Protein AF-A0A924MF70-F1 (afdb_monomer)

pLDDT: mean 90.72, std 8.83, range [45.12, 98.31]

Radius of gyration: 19.13 Å; Cα contacts (8 Å, |Δi|>4): 427; chains: 1; bounding box: 47×38×53 Å

Structure (mmCIF, N/CA/C/O backbone):
data_AF-A0A924MF70-F1
#
_entry.id   AF-A0A924MF70-F1
#
loop_
_atom_site.group_PDB
_atom_site.id
_atom_site.type_symbol
_atom_site.label_atom_id
_atom_site.label_alt_id
_atom_site.label_comp_id
_atom_site.label_asym_id
_atom_site.label_entity_id
_atom_site.label_seq_id
_atom_site.pdbx_PDB_ins_code
_atom_site.Cartn_x
_atom_site.Cartn_y
_atom_site.Cartn_z
_atom_site.occupancy
_atom_site.B_iso_or_equiv
_atom_site.auth_seq_id
_atom_site.auth_comp_id
_atom_site.auth_asym_id
_atom_site.auth_atom_id
_atom_site.pdbx_PDB_model_num
ATOM 1 N N . MET A 1 1 ? -20.721 -1.216 15.578 1.00 91.50 1 MET A N 1
ATOM 2 C CA . MET A 1 1 ? -19.247 -1.200 15.681 1.00 91.50 1 MET A CA 1
ATOM 3 C C . MET A 1 1 ? -18.763 0.072 15.022 1.00 91.50 1 MET A C 1
ATOM 5 O O . MET A 1 1 ? -19.252 0.377 13.938 1.00 91.50 1 MET A O 1
ATOM 9 N N . LYS A 1 2 ? -17.878 0.816 15.687 1.00 97.12 2 LYS A N 1
ATOM 10 C CA . LYS A 1 2 ? -17.395 2.111 15.205 1.00 97.12 2 LYS A CA 1
ATOM 11 C C . LYS A 1 2 ? -15.907 2.032 14.913 1.00 97.12 2 LYS A C 1
ATOM 13 O O . LYS A 1 2 ? -15.146 1.509 15.736 1.00 97.12 2 LYS A O 1
ATOM 18 N N . VAL A 1 3 ? -15.519 2.491 13.733 1.00 97.69 3 VAL A N 1
ATOM 19 C CA . VAL A 1 3 ? -14.167 2.334 13.196 1.00 97.69 3 VAL A CA 1
ATOM 20 C C . VAL A 1 3 ? -13.575 3.694 12.862 1.00 97.69 3 VAL A C 1
ATOM 22 O O . VAL A 1 3 ? -14.272 4.588 12.389 1.00 97.69 3 VAL A O 1
ATOM 25 N N . LEU A 1 4 ? -12.282 3.845 13.110 1.00 98.12 4 LEU A N 1
ATOM 26 C CA . LEU A 1 4 ? -11.509 5.028 12.773 1.00 98.12 4 LEU A CA 1
ATOM 27 C C . LEU A 1 4 ? -10.687 4.750 11.515 1.00 98.12 4 LEU A C 1
ATOM 29 O O . LEU A 1 4 ? -9.909 3.801 11.486 1.00 98.12 4 LEU A O 1
ATOM 33 N N . ILE A 1 5 ? -10.813 5.612 10.512 1.00 97.56 5 ILE A N 1
ATOM 34 C CA . ILE A 1 5 ? -9.861 5.746 9.407 1.00 97.56 5 ILE A CA 1
ATOM 35 C C . ILE A 1 5 ? -9.067 7.023 9.679 1.00 97.56 5 ILE A C 1
ATOM 37 O O . ILE A 1 5 ? -9.654 8.099 9.804 1.00 97.56 5 ILE A O 1
ATOM 41 N N . THR A 1 6 ? -7.746 6.928 9.829 1.00 95.88 6 THR A N 1
ATOM 42 C CA . THR A 1 6 ? -6.971 8.047 10.401 1.00 95.88 6 THR A CA 1
ATOM 43 C C . THR A 1 6 ? -6.906 9.287 9.509 1.00 95.88 6 THR A C 1
ATOM 45 O O . THR A 1 6 ? -6.771 10.396 10.025 1.00 95.88 6 THR A O 1
ATOM 48 N N . SER A 1 7 ? -7.069 9.140 8.192 1.00 93.81 7 SER A N 1
ATOM 49 C CA . SER A 1 7 ? -7.191 10.271 7.268 1.00 93.81 7 SER A CA 1
ATOM 50 C C . SER A 1 7 ? -8.216 10.042 6.162 1.00 93.81 7 SER A C 1
ATOM 52 O O . SER A 1 7 ? -8.327 8.925 5.668 1.00 93.81 7 SER A O 1
ATOM 54 N N . HIS A 1 8 ? -8.919 11.089 5.721 1.00 93.94 8 HIS A N 1
ATOM 55 C CA . HIS A 1 8 ? -9.800 11.084 4.543 1.00 93.94 8 HIS A CA 1
ATOM 56 C C . HIS A 1 8 ? -9.105 11.509 3.235 1.00 93.94 8 HIS A C 1
ATOM 58 O O . HIS A 1 8 ? -9.723 11.446 2.175 1.00 93.94 8 HIS A O 1
ATOM 64 N N . GLN A 1 9 ? -7.850 11.969 3.289 1.00 90.44 9 GLN A N 1
ATOM 65 C CA . GLN A 1 9 ? -7.203 12.673 2.171 1.00 90.44 9 GLN A CA 1
ATOM 66 C C . GLN A 1 9 ? -6.716 11.758 1.039 1.00 90.44 9 GLN A C 1
ATOM 68 O O . GLN A 1 9 ? -6.384 12.240 -0.044 1.00 90.44 9 GLN A O 1
ATOM 73 N N . PHE A 1 10 ? -6.679 10.445 1.265 1.00 89.81 10 PHE A N 1
ATOM 74 C CA . PHE A 1 10 ? -6.107 9.482 0.330 1.00 89.81 10 PHE A CA 1
ATOM 75 C C . PHE A 1 10 ? -7.180 8.643 -0.358 1.00 89.81 10 PHE A C 1
ATOM 77 O O . PHE A 1 10 ? -8.215 8.322 0.225 1.00 89.81 10 PHE A O 1
ATOM 84 N N . GLU A 1 11 ? -6.894 8.207 -1.588 1.00 90.75 11 GLU A N 1
ATOM 85 C CA . GLU A 1 11 ? -7.759 7.284 -2.335 1.00 90.75 11 GLU A CA 1
ATOM 86 C C . GLU A 1 11 ? -8.091 6.033 -1.505 1.00 90.75 11 GLU A C 1
ATOM 88 O O . GLU A 1 11 ? -9.253 5.636 -1.408 1.00 90.75 11 GLU A O 1
ATOM 93 N N . ALA A 1 12 ? -7.072 5.468 -0.849 1.00 92.62 12 ALA A N 1
ATOM 94 C CA . ALA A 1 12 ? -7.180 4.310 0.032 1.00 92.62 12 ALA A CA 1
ATOM 95 C C . ALA A 1 12 ? -8.308 4.461 1.068 1.00 92.62 12 ALA A C 1
ATOM 97 O O . ALA A 1 12 ? -9.069 3.524 1.298 1.00 92.62 12 ALA A O 1
ATOM 98 N N . SER A 1 13 ? -8.465 5.648 1.649 1.00 95.00 13 SER A N 1
ATOM 99 C CA . SER A 1 13 ? -9.453 5.919 2.69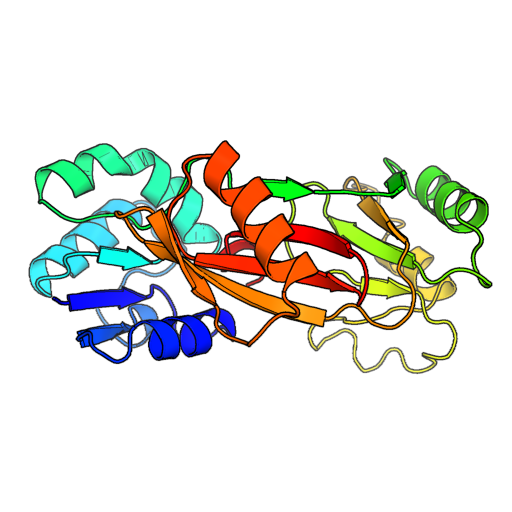1 1.00 95.00 13 SER A CA 1
ATOM 100 C C . SER A 1 13 ? -10.889 5.782 2.197 1.00 95.00 13 SER A C 1
ATOM 102 O O . SER A 1 13 ? -11.723 5.188 2.877 1.00 95.00 13 SER A O 1
ATOM 104 N N . GLY A 1 14 ? -11.180 6.286 0.994 1.00 94.62 14 GLY A N 1
ATOM 105 C CA . GLY A 1 14 ? -12.507 6.156 0.389 1.00 94.62 14 GLY A CA 1
ATOM 106 C C . GLY A 1 14 ? -12.833 4.707 0.022 1.00 94.62 14 GLY A C 1
ATOM 107 O O . GLY A 1 14 ? -13.943 4.234 0.265 1.00 94.62 14 GLY A O 1
ATOM 108 N N . LYS A 1 15 ? -11.845 3.979 -0.509 1.00 95.75 15 LYS A N 1
ATOM 109 C CA . LYS A 1 15 ? -11.969 2.555 -0.861 1.00 95.75 15 LYS A CA 1
ATOM 110 C C . LYS A 1 15 ? -12.198 1.690 0.380 1.00 95.75 15 LYS A C 1
ATOM 112 O O . LYS A 1 15 ? -13.056 0.811 0.371 1.00 95.75 15 LYS A O 1
ATOM 117 N N . LEU A 1 16 ? -11.488 1.986 1.466 1.00 96.88 16 LEU A N 1
ATOM 118 C CA . LEU A 1 16 ? -11.675 1.325 2.750 1.00 96.88 16 LEU A CA 1
ATOM 119 C C . LEU A 1 16 ? -13.058 1.613 3.344 1.00 96.88 16 LEU A C 1
ATOM 121 O O . LEU A 1 16 ? -13.739 0.685 3.765 1.00 96.88 16 LEU A O 1
ATOM 125 N N . ALA A 1 17 ? -13.504 2.871 3.339 1.00 96.81 17 ALA A N 1
ATOM 126 C CA . ALA A 1 17 ? -14.836 3.226 3.827 1.00 96.81 17 ALA A CA 1
ATOM 127 C C . ALA A 1 17 ? -15.949 2.509 3.047 1.00 96.81 17 ALA A C 1
ATOM 129 O O . ALA A 1 17 ? -16.928 2.073 3.646 1.00 96.81 17 ALA A O 1
ATOM 130 N N . TYR A 1 18 ? -15.775 2.323 1.735 1.00 96.19 18 TYR A N 1
ATOM 131 C CA . TYR A 1 18 ? -16.687 1.523 0.917 1.00 96.19 18 TYR A CA 1
ATOM 132 C C . TYR A 1 18 ? -16.738 0.052 1.365 1.00 96.19 18 TYR A C 1
ATOM 134 O O . TYR A 1 18 ? -17.824 -0.489 1.549 1.00 96.19 18 TYR A O 1
ATOM 142 N N . LEU A 1 19 ? -15.586 -0.584 1.612 1.00 96.25 19 LEU A N 1
ATOM 143 C CA . LEU A 1 19 ? -15.515 -1.965 2.122 1.00 96.25 19 LEU A CA 1
ATOM 144 C C . LEU A 1 19 ? -16.068 -2.122 3.551 1.00 96.25 19 LEU A C 1
ATOM 146 O O . LEU A 1 19 ? -16.424 -3.223 3.974 1.00 96.25 19 LEU A O 1
ATOM 150 N N . LEU A 1 20 ? -16.132 -1.021 4.298 1.00 96.12 20 LEU A N 1
ATOM 151 C CA . LEU A 1 20 ? -16.648 -0.945 5.662 1.00 96.12 20 LEU A CA 1
ATOM 152 C C . LEU A 1 20 ? -18.036 -0.283 5.726 1.00 96.12 20 LEU A C 1
ATOM 154 O O . LEU A 1 20 ? -18.423 0.178 6.796 1.00 96.12 20 LEU A O 1
ATOM 158 N N . MET A 1 21 ? -18.790 -0.232 4.620 1.00 94.06 21 MET A N 1
ATOM 159 C CA . MET A 1 21 ? -20.046 0.535 4.539 1.00 94.06 21 MET A CA 1
ATOM 160 C C . MET A 1 21 ? -21.133 0.118 5.537 1.00 94.06 21 MET A C 1
ATOM 162 O O . MET A 1 21 ? -21.998 0.924 5.869 1.00 94.06 21 MET A O 1
ATOM 166 N N . ASP A 1 22 ? -21.071 -1.112 6.044 1.00 94.69 22 ASP A N 1
ATOM 167 C CA . ASP A 1 22 ? -21.995 -1.621 7.063 1.00 94.69 22 ASP A CA 1
ATOM 168 C C . ASP A 1 22 ? -21.634 -1.164 8.491 1.00 94.69 22 ASP A C 1
ATOM 170 O O . ASP A 1 22 ? -22.292 -1.543 9.463 1.00 94.69 22 ASP A O 1
ATOM 174 N N . LEU A 1 23 ? -20.563 -0.381 8.646 1.00 95.62 23 LEU A N 1
ATOM 175 C CA . LEU A 1 23 ? -20.033 0.086 9.923 1.00 95.62 23 LEU A CA 1
ATOM 176 C C . LEU A 1 23 ? -20.114 1.608 10.043 1.00 95.62 23 LEU A C 1
ATOM 178 O O . LEU A 1 23 ? -20.136 2.342 9.058 1.00 95.62 23 LEU A O 1
ATOM 182 N N . GLU A 1 24 ? -20.087 2.101 11.280 1.00 97.44 24 GLU A N 1
ATOM 183 C CA . GLU A 1 24 ? -19.966 3.536 11.530 1.00 97.44 24 GLU A CA 1
ATOM 184 C C . GLU A 1 24 ? -18.500 3.959 11.357 1.00 97.44 24 GLU A C 1
ATOM 186 O O . GLU A 1 24 ? -17.654 3.666 12.207 1.00 97.44 24 GLU A O 1
ATOM 191 N N . VAL A 1 25 ? -18.198 4.625 10.241 1.00 97.44 25 VAL A N 1
ATOM 192 C CA . VAL A 1 25 ? -16.854 5.108 9.900 1.00 97.44 25 VAL A CA 1
ATOM 193 C C . VAL A 1 25 ? -16.657 6.541 10.392 1.00 97.44 25 VAL A C 1
ATOM 195 O O . VAL A 1 25 ? -17.415 7.444 10.039 1.00 97.44 25 VAL A O 1
ATOM 198 N N . VAL A 1 26 ? -15.590 6.761 11.158 1.00 97.38 26 VAL A N 1
ATOM 199 C CA . VAL A 1 26 ? -15.091 8.084 11.544 1.00 97.38 26 VAL A CA 1
ATOM 200 C C . VAL A 1 26 ? -13.787 8.355 10.814 1.00 97.38 26 VAL A C 1
ATOM 202 O O . VAL A 1 26 ? -12.846 7.571 10.913 1.00 97.38 26 VAL A O 1
ATOM 205 N N . PHE A 1 27 ? -13.709 9.492 10.127 1.00 96.88 27 PHE A N 1
ATOM 206 C CA . PHE A 1 27 ? -12.445 10.000 9.603 1.00 96.88 27 PHE A CA 1
ATOM 207 C C . PHE A 1 27 ? -11.791 10.903 10.645 1.00 96.88 27 PHE A C 1
ATOM 209 O O . PHE A 1 27 ? -12.367 11.920 11.040 1.00 96.88 27 PHE A O 1
ATOM 216 N N . GLY A 1 28 ? -10.600 10.514 11.100 1.00 94.88 28 GLY A N 1
ATOM 217 C CA . GLY A 1 28 ? -9.886 11.203 12.170 1.00 94.88 28 GLY A CA 1
ATOM 218 C C . GLY A 1 28 ? -9.614 12.662 11.827 1.00 94.88 28 GLY A C 1
ATOM 219 O O . GLY A 1 28 ? -10.098 13.557 12.505 1.00 94.88 28 GLY A O 1
ATOM 220 N N . ASP A 1 29 ? -8.914 12.912 10.726 1.00 91.31 29 ASP A N 1
ATOM 221 C CA . ASP A 1 29 ? -8.487 14.247 10.283 1.00 91.31 29 ASP A CA 1
ATOM 222 C C . ASP A 1 29 ? -9.610 15.232 9.888 1.00 91.31 29 ASP A C 1
ATOM 224 O O . ASP A 1 29 ? -9.323 16.399 9.623 1.00 91.31 29 ASP A O 1
ATOM 228 N N . LEU A 1 30 ? -10.876 14.800 9.867 1.00 93.62 30 LEU A N 1
ATOM 229 C CA . LEU A 1 30 ? -12.037 15.698 9.784 1.00 93.62 30 LEU A CA 1
ATOM 230 C C . LEU A 1 30 ? -12.485 16.222 11.156 1.00 93.62 30 LEU A C 1
ATOM 232 O O . LEU A 1 30 ? -13.269 17.168 11.232 1.00 93.62 30 LEU A O 1
ATOM 236 N N . SER A 1 31 ? -12.000 15.616 12.237 1.00 91.88 31 SER A N 1
ATOM 237 C CA . SER A 1 31 ? -12.307 16.001 13.610 1.00 91.88 31 SER A CA 1
ATOM 238 C C . SER A 1 31 ? -11.253 16.970 14.138 1.00 91.88 31 SER A C 1
ATOM 240 O O . SER A 1 31 ? -10.054 16.726 14.028 1.00 91.88 31 SER A O 1
ATOM 242 N N . VAL A 1 32 ? -11.700 18.064 14.758 1.00 87.31 32 VAL A N 1
ATOM 243 C CA . VAL A 1 32 ? -10.811 19.117 15.287 1.00 87.31 32 VAL A CA 1
ATOM 244 C C . VAL A 1 32 ? -9.875 18.587 16.378 1.00 87.31 32 VAL A C 1
ATOM 246 O O . VAL A 1 32 ? -8.728 19.017 16.464 1.00 87.31 32 VAL A O 1
ATOM 249 N N . ASP A 1 33 ? -10.355 17.631 17.172 1.00 90.25 33 ASP A N 1
ATOM 250 C CA . ASP A 1 33 ? -9.621 17.054 18.302 1.00 90.25 33 ASP A CA 1
ATOM 251 C C . ASP A 1 33 ? -8.705 15.885 17.901 1.00 90.25 33 ASP A C 1
ATOM 253 O O . ASP A 1 33 ? -8.074 15.268 18.761 1.00 90.25 33 ASP A O 1
ATOM 257 N N . PHE A 1 34 ? -8.636 15.543 16.610 1.00 94.19 34 PHE A N 1
ATOM 258 C CA . PHE A 1 34 ? -7.779 14.460 16.143 1.00 94.19 34 PHE A CA 1
ATOM 259 C C . PHE A 1 34 ? -6.320 14.920 16.018 1.00 94.19 34 PHE A C 1
ATOM 261 O O . PHE A 1 34 ? -6.053 16.002 15.482 1.00 94.19 34 PHE A O 1
ATOM 268 N N . PRO A 1 35 ? -5.347 14.117 16.480 1.00 93.12 35 PRO A N 1
ATOM 269 C CA . PRO A 1 35 ? -3.956 14.531 16.490 1.00 93.12 35 PRO A CA 1
ATOM 270 C C . PRO A 1 35 ? -3.364 14.691 15.091 1.00 93.12 35 PRO A C 1
ATOM 272 O O . PRO A 1 35 ? -3.598 13.904 14.159 1.00 93.12 35 PRO A O 1
ATOM 275 N N . LYS A 1 36 ? -2.508 15.706 14.983 1.00 89.81 36 LYS A N 1
ATOM 276 C CA . LYS A 1 36 ? -1.653 15.917 13.817 1.00 89.81 36 LYS A CA 1
ATOM 277 C C . LYS A 1 36 ? -0.468 14.955 13.841 1.00 89.81 36 LYS A C 1
ATOM 279 O O . LYS A 1 36 ? -0.021 14.543 14.911 1.00 89.81 36 LYS A O 1
ATOM 284 N N . VAL A 1 37 ? 0.057 14.636 12.661 1.00 86.50 37 VAL A N 1
ATOM 285 C CA . VAL A 1 37 ? 1.152 13.666 12.485 1.00 86.50 37 VAL A CA 1
ATOM 286 C C . VAL A 1 37 ? 2.445 14.079 13.193 1.00 86.50 37 VAL A C 1
ATOM 288 O O . VAL A 1 37 ? 3.237 13.222 13.565 1.00 86.50 37 VAL A O 1
ATOM 291 N N . GLU A 1 38 ? 2.649 15.374 13.443 1.00 86.44 38 GLU A N 1
ATOM 292 C CA . GLU A 1 38 ? 3.836 15.895 14.129 1.00 86.44 38 GLU A CA 1
ATOM 293 C C . GLU A 1 38 ? 3.767 15.770 15.659 1.00 86.44 38 GLU A C 1
ATOM 295 O O . GLU A 1 38 ? 4.703 16.178 16.351 1.00 86.44 38 GLU A O 1
ATOM 300 N N . SER A 1 39 ? 2.670 15.241 16.215 1.00 87.69 39 SER A N 1
ATOM 301 C CA . SER A 1 39 ? 2.564 15.061 17.660 1.00 87.69 39 SER A CA 1
ATOM 302 C C . SER A 1 39 ? 3.607 14.065 18.179 1.00 87.69 39 SER A C 1
ATOM 304 O O . SER A 1 39 ? 3.703 12.922 17.732 1.00 87.69 39 SER A O 1
ATOM 306 N N . VAL A 1 40 ? 4.344 14.481 19.213 1.00 85.19 40 VAL A N 1
ATOM 307 C CA . VAL A 1 40 ? 5.313 13.642 19.939 1.00 85.19 40 VAL A CA 1
ATOM 308 C C . VAL A 1 40 ? 4.621 12.460 20.637 1.00 85.19 40 VAL A C 1
ATOM 310 O O . VAL A 1 40 ? 5.238 11.420 20.868 1.00 85.19 40 VAL A O 1
ATOM 313 N N . SER A 1 41 ? 3.330 12.598 20.948 1.00 91.88 41 SER A N 1
ATOM 314 C CA . SER A 1 41 ? 2.491 11.614 21.637 1.00 91.88 41 SER A CA 1
ATOM 315 C C . SER A 1 41 ? 1.375 11.057 20.749 1.00 91.88 41 SER A C 1
ATOM 317 O O . SER A 1 41 ? 0.337 10.645 21.265 1.00 91.88 41 SER A O 1
ATOM 319 N N . LEU A 1 42 ? 1.598 10.986 19.430 1.00 94.62 42 LEU A N 1
ATOM 320 C CA . LEU A 1 42 ? 0.583 10.619 18.433 1.00 94.62 42 LEU A CA 1
ATOM 321 C C . LEU A 1 42 ? -0.275 9.406 18.832 1.00 94.62 42 LEU A C 1
ATOM 323 O O . LEU A 1 42 ? -1.497 9.507 18.862 1.00 94.62 42 LEU A O 1
ATOM 327 N N . ALA A 1 43 ? 0.342 8.282 19.212 1.00 95.50 43 ALA A N 1
ATOM 328 C CA . ALA A 1 43 ? -0.394 7.076 19.602 1.00 95.50 43 ALA A CA 1
ATOM 329 C C . ALA A 1 43 ? -1.294 7.281 20.838 1.00 95.50 43 ALA A C 1
ATOM 331 O O . ALA A 1 43 ? -2.421 6.796 20.863 1.00 95.50 43 ALA A O 1
ATOM 332 N N . HIS A 1 44 ? -0.840 8.038 21.842 1.00 95.81 44 HIS A N 1
ATOM 333 C CA . HIS A 1 44 ? -1.636 8.319 23.044 1.00 95.81 44 HIS A CA 1
ATOM 334 C C . HIS A 1 44 ? -2.810 9.253 22.740 1.00 95.81 44 HIS A C 1
ATOM 336 O O . HIS A 1 44 ? -3.898 9.082 23.285 1.00 95.81 44 HIS A O 1
ATOM 342 N N . GLU A 1 45 ? -2.609 10.230 21.859 1.00 96.62 45 GLU A N 1
ATOM 343 C CA . GLU A 1 45 ? -3.682 11.128 21.435 1.00 96.62 45 GLU A CA 1
ATOM 344 C C . GLU A 1 45 ? -4.712 10.402 20.565 1.00 96.62 45 GLU A C 1
ATOM 346 O O . GLU A 1 45 ? -5.910 10.598 20.764 1.00 96.62 45 GLU A O 1
ATOM 351 N N . ILE A 1 46 ? -4.277 9.499 19.675 1.00 97.31 46 ILE A N 1
ATOM 352 C CA . ILE A 1 46 ? -5.186 8.630 18.912 1.00 97.31 46 ILE A CA 1
ATOM 353 C C . ILE A 1 46 ? -5.968 7.718 19.863 1.00 97.31 46 ILE A C 1
ATOM 355 O O . ILE A 1 46 ? -7.173 7.548 19.679 1.00 97.31 46 ILE A O 1
ATOM 359 N N . LEU A 1 47 ? -5.326 7.151 20.890 1.00 97.69 47 LEU A N 1
ATOM 360 C CA . LEU A 1 47 ? -6.003 6.332 21.896 1.00 97.69 47 LEU A CA 1
ATOM 361 C C . LEU A 1 47 ? -7.067 7.134 22.643 1.00 97.69 47 LEU A C 1
ATOM 363 O O . LEU A 1 47 ? -8.212 6.697 22.725 1.00 97.69 47 LEU A O 1
ATOM 367 N N . LYS A 1 48 ? -6.712 8.321 23.142 1.00 97.00 48 LYS A N 1
ATOM 368 C CA . LYS A 1 48 ? -7.660 9.207 23.822 1.00 97.00 48 LYS A CA 1
ATOM 369 C C . LYS A 1 48 ? -8.855 9.520 22.922 1.00 97.00 48 LYS A C 1
ATOM 371 O O . LYS A 1 48 ? -9.992 9.317 23.331 1.00 97.00 48 LYS A O 1
ATOM 376 N N . PHE A 1 49 ? -8.594 9.938 21.683 1.00 97.56 49 PHE A N 1
ATOM 377 C CA . PHE A 1 49 ? -9.643 10.194 20.700 1.00 97.56 49 PHE A CA 1
ATOM 378 C C . PHE A 1 49 ? -10.534 8.964 20.486 1.00 97.56 49 PHE A C 1
ATOM 380 O O . PHE A 1 49 ? -11.755 9.083 20.397 1.00 97.56 49 PHE A O 1
ATOM 387 N N . SER A 1 50 ? -9.926 7.779 20.422 1.00 97.81 50 SER A N 1
ATOM 388 C CA . SER A 1 50 ? -10.629 6.513 20.221 1.00 97.81 50 SER A CA 1
ATOM 389 C C . SER A 1 50 ? -11.550 6.180 21.394 1.00 97.81 50 SER A C 1
ATOM 391 O O . SER A 1 50 ? -12.696 5.797 21.168 1.00 97.81 50 SER A O 1
ATOM 393 N N . LEU A 1 51 ? -11.098 6.402 22.629 1.00 97.31 51 LEU A N 1
ATOM 394 C CA . LEU A 1 51 ? -11.904 6.232 23.838 1.00 97.31 51 LEU A CA 1
ATOM 395 C C . LEU A 1 51 ? -13.073 7.224 23.882 1.00 97.31 51 LEU A C 1
ATOM 397 O O . LEU A 1 51 ? -14.221 6.808 24.042 1.00 97.31 51 LEU A O 1
ATOM 401 N N . ASP A 1 52 ? -12.791 8.510 23.659 1.00 97.19 52 ASP A N 1
ATOM 402 C CA . ASP A 1 52 ? -13.789 9.588 23.682 1.00 97.19 52 ASP A CA 1
ATOM 403 C C . ASP A 1 52 ? -14.898 9.366 22.634 1.00 97.19 52 ASP A C 1
ATOM 405 O O . ASP A 1 52 ? -16.047 9.757 22.840 1.00 97.19 52 ASP A O 1
ATOM 409 N N . ASN A 1 53 ? -14.574 8.694 21.523 1.00 97.00 53 ASN A N 1
ATOM 410 C CA . ASN A 1 53 ? -15.498 8.421 20.422 1.00 97.00 53 ASN A CA 1
ATOM 411 C C . ASN A 1 53 ? -16.027 6.981 20.377 1.00 97.00 53 ASN A C 1
ATOM 413 O O . ASN A 1 53 ? -16.725 6.645 19.419 1.00 97.00 53 ASN A O 1
ATOM 417 N N . CYS A 1 54 ? -15.722 6.138 21.368 1.00 97.00 54 CYS A N 1
ATOM 418 C CA . CYS A 1 54 ? -16.104 4.719 21.400 1.00 97.00 54 CYS A CA 1
ATOM 419 C C . CYS A 1 54 ? -15.673 3.936 20.140 1.00 97.00 54 CYS A C 1
ATOM 421 O O . CYS A 1 54 ? -16.416 3.101 19.615 1.00 97.00 54 CYS A O 1
ATOM 423 N N . ILE A 1 55 ? -14.481 4.235 19.622 1.00 98.31 55 ILE A N 1
ATOM 424 C CA . ILE A 1 55 ? -13.860 3.513 18.512 1.00 98.31 55 ILE A CA 1
ATOM 425 C C . ILE A 1 55 ? -13.423 2.137 18.998 1.00 98.31 55 ILE A C 1
ATOM 427 O O . ILE A 1 55 ? -12.849 1.999 20.068 1.00 98.31 55 ILE A O 1
ATOM 431 N N . THR A 1 56 ? -13.665 1.127 18.172 1.00 97.50 56 THR A N 1
ATOM 432 C CA . THR A 1 56 ? -13.285 -0.269 18.452 1.00 97.50 56 THR A CA 1
ATOM 433 C C . THR A 1 56 ? -12.184 -0.768 17.525 1.00 97.50 56 THR A C 1
ATOM 435 O O . THR A 1 56 ? -11.457 -1.685 17.881 1.00 97.50 56 THR A O 1
ATOM 438 N N . HIS A 1 57 ? -12.053 -0.172 16.336 1.00 97.50 57 HIS A N 1
ATOM 439 C CA . HIS A 1 57 ? -11.055 -0.560 15.342 1.00 97.50 57 HIS A CA 1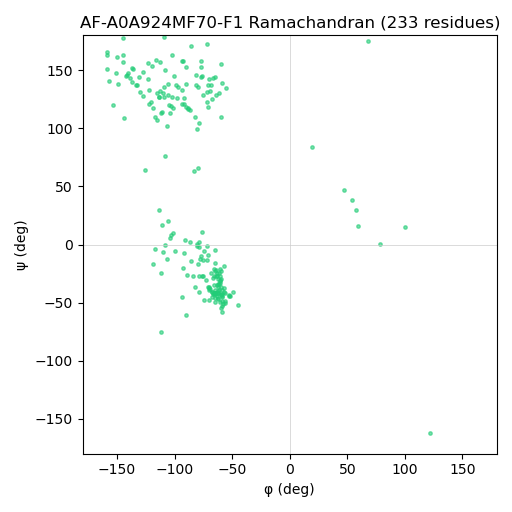
ATOM 440 C C . HIS A 1 57 ? -10.415 0.675 14.722 1.00 97.50 57 HIS A C 1
ATOM 442 O O . HIS A 1 57 ? -11.114 1.640 14.410 1.00 97.50 57 HIS A O 1
ATOM 448 N N . ILE A 1 58 ? -9.108 0.628 14.497 1.00 97.44 58 ILE A N 1
ATOM 449 C CA . ILE A 1 58 ? -8.329 1.714 13.908 1.00 97.44 58 ILE A CA 1
ATOM 450 C C . ILE A 1 58 ? -7.643 1.202 12.653 1.00 97.44 58 ILE A C 1
ATOM 452 O O . ILE A 1 58 ? -6.818 0.296 12.716 1.00 97.44 58 ILE A O 1
ATOM 456 N N . TYR A 1 59 ? -7.943 1.831 11.526 1.00 96.75 59 TYR A N 1
ATOM 457 C CA . TYR A 1 59 ? -7.290 1.601 10.251 1.00 96.75 59 TYR A CA 1
ATOM 458 C C . TYR A 1 59 ? -6.368 2.783 9.937 1.00 96.75 59 TYR A C 1
ATOM 460 O O . TYR A 1 59 ? -6.851 3.848 9.530 1.00 96.75 59 TYR A O 1
ATOM 468 N N . PRO A 1 60 ? -5.047 2.635 10.136 1.00 94.94 60 PRO A N 1
ATOM 469 C CA . PRO A 1 60 ? -4.109 3.676 9.757 1.00 94.94 60 PRO A CA 1
ATOM 470 C C . PRO A 1 60 ? -4.068 3.817 8.236 1.00 94.94 60 PRO A C 1
ATOM 472 O O . PRO A 1 60 ? -3.822 2.849 7.518 1.00 94.94 60 PRO A O 1
ATOM 475 N N . THR A 1 61 ? -4.295 5.033 7.747 1.00 93.31 61 THR A N 1
AT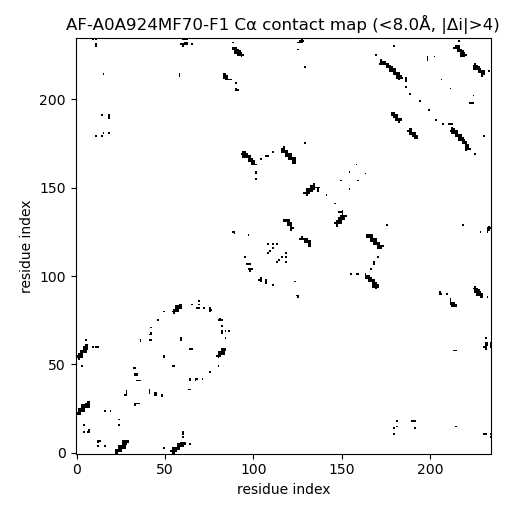OM 476 C CA . THR A 1 61 ? -4.142 5.386 6.327 1.00 93.31 61 THR A CA 1
ATOM 477 C C . THR A 1 61 ? -3.062 6.435 6.087 1.00 93.31 61 THR A C 1
ATOM 479 O O . THR A 1 61 ? -2.757 6.710 4.932 1.00 93.31 61 THR A O 1
ATOM 482 N N . ARG A 1 62 ? -2.440 6.978 7.143 1.00 91.38 62 ARG A N 1
ATOM 483 C CA . ARG A 1 62 ? -1.241 7.828 7.056 1.00 91.38 62 ARG A CA 1
ATOM 484 C C . ARG A 1 62 ? 0.000 6.993 7.343 1.00 91.38 62 ARG A C 1
ATOM 486 O O . ARG A 1 62 ? -0.003 6.197 8.285 1.00 91.38 62 ARG A O 1
ATOM 493 N N . PHE A 1 63 ? 1.064 7.186 6.570 1.00 90.25 63 PHE A N 1
ATOM 494 C CA . PHE A 1 63 ? 2.327 6.474 6.774 1.00 90.25 63 PHE A CA 1
ATOM 495 C C . PHE A 1 63 ? 2.907 6.737 8.175 1.00 90.25 63 PHE A C 1
ATOM 497 O O . PHE A 1 63 ? 3.386 5.824 8.848 1.00 90.25 63 PHE A O 1
ATOM 504 N N . GLU A 1 64 ? 2.792 7.975 8.650 1.00 92.00 64 GLU A N 1
ATOM 505 C CA . GLU A 1 64 ? 3.310 8.440 9.937 1.00 92.00 64 GLU A CA 1
ATOM 506 C C . GLU A 1 64 ? 2.627 7.766 11.135 1.00 92.00 64 GLU A C 1
ATOM 508 O O . GLU A 1 64 ? 3.222 7.688 12.210 1.00 92.00 64 GLU A O 1
ATOM 513 N N . ASP A 1 65 ? 1.411 7.237 10.956 1.00 93.00 65 ASP A N 1
ATOM 514 C CA . ASP A 1 65 ? 0.679 6.535 12.014 1.00 93.00 65 ASP A CA 1
ATOM 515 C C . ASP A 1 65 ? 1.224 5.125 12.263 1.00 93.00 65 ASP A C 1
ATOM 517 O O . ASP A 1 65 ? 1.098 4.607 13.375 1.00 93.00 65 ASP A O 1
ATOM 521 N N . LEU A 1 66 ? 1.829 4.491 11.251 1.00 92.69 66 LEU A N 1
ATOM 522 C CA . LEU A 1 66 ? 2.175 3.068 11.288 1.00 92.69 66 LEU A CA 1
ATOM 523 C C . LEU A 1 66 ? 3.129 2.743 12.439 1.00 92.69 66 LEU A C 1
ATOM 525 O O . LEU A 1 66 ? 2.831 1.893 13.281 1.00 92.69 66 LEU A O 1
ATOM 529 N N . ALA A 1 67 ? 4.265 3.438 12.512 1.00 92.69 67 ALA A N 1
ATOM 530 C CA . ALA A 1 67 ? 5.294 3.132 13.500 1.00 92.69 67 ALA A CA 1
ATOM 531 C C . ALA A 1 67 ? 4.853 3.423 14.952 1.00 92.69 67 ALA A C 1
ATOM 533 O O . ALA A 1 67 ? 5.088 2.565 15.811 1.00 92.69 67 ALA A O 1
ATOM 534 N N . PRO A 1 68 ? 4.217 4.570 15.274 1.00 94.00 68 PRO A N 1
ATOM 535 C CA . PRO A 1 68 ? 3.689 4.828 16.613 1.00 94.00 68 PRO A CA 1
ATOM 536 C C . PRO A 1 68 ? 2.602 3.834 17.028 1.00 94.00 68 PRO A C 1
ATOM 538 O O . PRO A 1 68 ? 2.681 3.283 18.125 1.00 94.00 68 PRO A O 1
ATOM 541 N N . LEU A 1 69 ? 1.628 3.552 16.157 1.00 94.62 69 LEU A N 1
ATOM 542 C CA . LEU A 1 69 ? 0.535 2.630 16.477 1.00 94.62 69 LEU A CA 1
ATOM 543 C C . LEU A 1 69 ? 1.036 1.198 16.669 1.00 94.62 69 LEU A C 1
ATOM 545 O O . LEU A 1 69 ? 0.659 0.547 17.639 1.00 94.62 69 LEU A O 1
ATOM 549 N N . LYS A 1 70 ? 1.963 0.736 15.825 1.00 92.88 70 LYS A N 1
ATOM 550 C CA . LYS A 1 70 ? 2.599 -0.578 15.979 1.00 92.88 70 LYS A CA 1
ATOM 551 C C . LYS A 1 70 ? 3.346 -0.708 17.308 1.00 92.88 70 LYS A C 1
ATOM 553 O O . LYS A 1 70 ? 3.242 -1.730 17.979 1.00 92.88 70 LYS A O 1
ATOM 558 N N . LYS A 1 71 ? 4.087 0.327 17.720 1.00 93.25 71 LYS A N 1
ATOM 559 C CA . LYS A 1 71 ? 4.813 0.335 19.006 1.00 93.25 71 LYS A CA 1
ATOM 560 C C . LYS A 1 71 ? 3.882 0.344 20.217 1.00 93.25 71 LYS A C 1
ATOM 562 O O . LYS A 1 71 ? 4.264 -0.158 21.269 1.00 93.25 71 LYS A O 1
ATOM 567 N N . SER A 1 72 ? 2.691 0.916 20.072 1.00 94.44 72 SER A N 1
ATOM 568 C CA . SER A 1 72 ? 1.711 1.059 21.148 1.00 94.44 72 SER A CA 1
ATOM 569 C C . SER A 1 72 ? 0.581 0.031 21.089 1.00 94.44 72 SER A C 1
ATOM 571 O O . SER A 1 72 ? -0.357 0.162 21.860 1.00 94.44 72 SER A O 1
ATOM 573 N N . GLN A 1 73 ? 0.653 -0.998 20.241 1.00 94.00 73 GLN A N 1
ATOM 574 C CA . GLN A 1 73 ? -0.444 -1.955 20.043 1.00 94.00 73 GLN A CA 1
ATOM 575 C C . GLN A 1 73 ? -0.963 -2.572 21.351 1.00 94.00 73 GLN A C 1
ATOM 577 O O . GLN A 1 73 ? -2.168 -2.574 21.580 1.00 94.00 73 GLN A O 1
ATOM 582 N N . ILE A 1 74 ? -0.053 -2.971 22.248 1.00 93.81 74 ILE A N 1
ATOM 583 C CA . ILE A 1 74 ? -0.392 -3.530 23.568 1.00 93.81 74 ILE A CA 1
ATOM 584 C C . ILE A 1 74 ? -1.265 -2.563 24.379 1.00 93.81 74 ILE A C 1
ATOM 586 O O . ILE A 1 74 ? -2.228 -2.986 25.005 1.00 93.81 74 ILE A O 1
ATOM 590 N N . LEU A 1 75 ? -0.964 -1.261 24.331 1.00 95.50 75 LEU A N 1
ATOM 591 C CA . LEU A 1 75 ? -1.736 -0.244 25.042 1.00 95.50 75 LEU A CA 1
ATOM 592 C C . LEU A 1 75 ? -3.166 -0.147 24.500 1.00 95.50 75 LEU A C 1
ATOM 594 O O . LEU A 1 75 ? -4.088 0.034 25.277 1.00 95.50 75 LEU A O 1
ATOM 598 N N . PHE A 1 76 ? -3.372 -0.256 23.187 1.00 97.31 76 PHE A N 1
ATOM 599 C CA . PHE A 1 76 ? -4.721 -0.231 22.610 1.00 97.31 76 PHE A CA 1
ATOM 600 C C . PHE A 1 76 ? -5.500 -1.514 22.926 1.00 97.31 76 PHE A C 1
ATOM 602 O O . PHE A 1 76 ? -6.695 -1.444 23.217 1.00 97.31 76 PHE A O 1
ATOM 609 N N . ASP A 1 77 ? -4.815 -2.661 22.943 1.00 95.06 77 ASP A N 1
ATOM 610 C CA . ASP A 1 77 ? -5.407 -3.942 23.330 1.00 95.06 77 ASP A CA 1
ATOM 611 C C . ASP A 1 77 ? -5.934 -3.931 24.778 1.00 95.06 77 ASP A C 1
ATOM 613 O O . ASP A 1 77 ? -6.963 -4.549 25.037 1.00 95.06 77 ASP A O 1
ATOM 617 N N . GLU A 1 78 ? -5.304 -3.193 25.704 1.00 96.81 78 GLU A N 1
ATOM 618 C CA . GLU A 1 78 ? -5.791 -3.018 27.090 1.00 96.81 78 GLU A CA 1
ATOM 619 C C . GLU A 1 78 ? -7.177 -2.354 27.179 1.00 96.81 78 GLU A C 1
ATOM 621 O O . GLU A 1 78 ? -7.867 -2.508 28.188 1.00 96.81 78 GLU A O 1
ATOM 626 N N . PHE A 1 79 ? -7.594 -1.632 26.136 1.00 97.12 79 PHE A N 1
ATOM 627 C CA . PHE A 1 79 ? -8.889 -0.951 26.057 1.00 97.12 79 PHE A CA 1
ATOM 628 C C . PHE A 1 79 ? -9.842 -1.587 2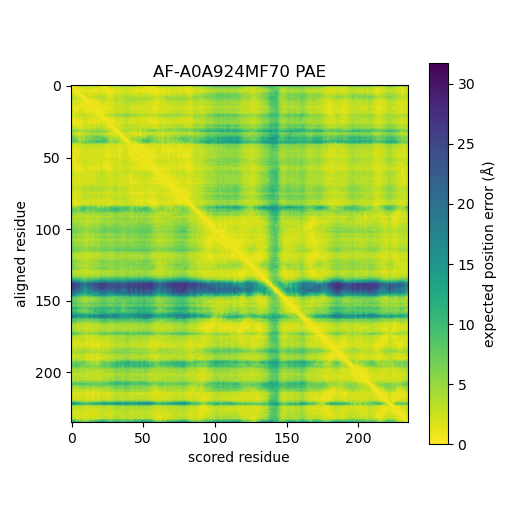5.037 1.00 97.12 79 PHE A C 1
ATOM 630 O O . PHE A 1 79 ? -10.808 -0.944 24.629 1.00 97.12 79 PHE A O 1
ATOM 637 N N . ASP A 1 80 ? -9.571 -2.823 24.603 1.00 96.38 80 ASP A N 1
ATOM 638 C CA . ASP A 1 80 ? -10.348 -3.531 23.577 1.00 96.38 80 ASP A CA 1
ATOM 639 C C . ASP A 1 80 ? -10.431 -2.772 22.233 1.00 96.38 80 ASP A C 1
ATOM 641 O O . ASP A 1 80 ? -11.399 -2.905 21.479 1.00 96.38 80 ASP A O 1
ATOM 645 N N . ILE A 1 81 ? -9.403 -1.979 21.905 1.00 97.62 81 ILE A N 1
ATOM 646 C CA . ILE A 1 81 ? -9.304 -1.256 20.633 1.00 97.62 81 ILE A CA 1
ATOM 647 C C . ILE A 1 81 ? -8.315 -1.978 19.724 1.00 97.62 81 ILE A C 1
ATOM 649 O O . ILE A 1 81 ? -7.128 -2.094 20.025 1.00 97.62 81 ILE A O 1
ATOM 653 N N . LYS A 1 82 ? -8.789 -2.432 18.566 1.00 95.56 82 LYS A N 1
ATOM 654 C CA . LYS A 1 82 ? -7.983 -3.191 17.610 1.00 95.56 82 LYS A CA 1
ATOM 655 C C . LYS A 1 82 ? -7.332 -2.286 16.581 1.00 95.56 82 LYS A C 1
ATOM 657 O O . LYS A 1 82 ? -8.000 -1.575 15.833 1.00 95.56 82 LYS A O 1
ATOM 662 N N . ILE A 1 83 ? -6.005 -2.321 16.520 1.00 95.62 83 ILE A N 1
ATOM 663 C CA . ILE A 1 83 ? -5.254 -1.662 15.452 1.00 95.62 83 ILE A CA 1
ATOM 664 C C . ILE A 1 83 ? -5.165 -2.631 14.279 1.00 95.62 83 ILE A C 1
ATOM 666 O O . ILE A 1 83 ? -4.538 -3.683 14.374 1.00 95.62 83 ILE A O 1
ATOM 670 N N . MET A 1 84 ? -5.777 -2.252 13.163 1.00 94.62 84 MET A N 1
ATOM 671 C CA . MET A 1 84 ? -5.885 -3.059 11.952 1.00 94.62 84 MET A CA 1
ATOM 672 C C . MET A 1 84 ? -4.619 -2.932 11.103 1.00 94.62 84 MET A C 1
ATOM 674 O O . MET A 1 84 ? -4.626 -2.398 9.992 1.00 94.62 84 MET A O 1
ATOM 678 N N . LEU A 1 85 ? -3.511 -3.393 11.679 1.00 89.00 85 LEU A N 1
ATOM 679 C CA . LEU A 1 85 ? -2.167 -3.337 11.129 1.00 89.00 85 LEU A CA 1
ATOM 680 C C . LEU A 1 85 ? -1.425 -4.651 11.403 1.00 89.00 85 LEU A C 1
ATOM 682 O O . LEU A 1 85 ? -1.538 -5.225 12.483 1.00 89.00 85 LEU A O 1
ATOM 686 N N . SER A 1 86 ? -0.607 -5.080 10.444 1.00 83.94 86 SER A N 1
ATOM 687 C CA . SER A 1 86 ? 0.332 -6.192 10.624 1.00 83.94 86 SER A CA 1
ATOM 688 C C . SER A 1 86 ? 1.759 -5.718 10.850 1.00 83.94 86 SER A C 1
ATOM 690 O O . SER A 1 86 ? 2.122 -4.590 10.518 1.00 83.94 86 SER A O 1
ATOM 692 N N . THR A 1 87 ? 2.601 -6.617 11.361 1.00 80.44 87 THR A N 1
ATOM 693 C CA . THR A 1 87 ? 4.037 -6.362 11.513 1.00 80.44 87 THR A CA 1
ATOM 694 C C . THR A 1 87 ? 4.701 -6.048 10.174 1.00 80.44 87 THR A C 1
ATOM 696 O O . THR A 1 87 ? 5.504 -5.117 10.110 1.00 80.44 87 THR A O 1
ATOM 699 N N . ASP A 1 88 ? 4.355 -6.783 9.120 1.00 84.06 88 ASP A N 1
ATOM 700 C CA . ASP A 1 88 ? 4.933 -6.588 7.795 1.00 84.06 88 ASP A CA 1
ATOM 701 C C . ASP A 1 88 ? 4.129 -5.545 7.012 1.00 84.06 88 ASP A C 1
ATOM 703 O O . ASP A 1 88 ? 2.948 -5.732 6.707 1.00 84.06 88 ASP A O 1
ATOM 707 N N . GLU A 1 89 ? 4.784 -4.433 6.675 1.00 85.75 89 GLU A N 1
ATOM 708 C CA . GLU A 1 89 ? 4.182 -3.370 5.867 1.00 85.75 89 GLU A CA 1
ATOM 709 C C . GLU A 1 89 ? 4.183 -3.737 4.375 1.00 85.75 89 GLU A C 1
ATOM 711 O O . GLU A 1 89 ? 3.292 -3.325 3.640 1.00 85.75 89 GLU A O 1
ATOM 716 N N . VAL A 1 90 ? 5.128 -4.566 3.923 1.00 89.50 90 VAL A N 1
ATOM 717 C CA . VAL A 1 90 ? 5.167 -5.144 2.572 1.00 89.50 90 VAL A CA 1
ATOM 718 C C . VAL A 1 90 ? 5.040 -6.656 2.701 1.00 89.50 90 VAL A C 1
ATOM 720 O O . VAL A 1 90 ? 5.957 -7.319 3.178 1.00 89.50 90 VAL A O 1
ATOM 723 N N . ILE A 1 91 ? 3.902 -7.209 2.284 1.00 91.38 91 ILE A N 1
ATOM 724 C CA . ILE A 1 91 ? 3.609 -8.642 2.460 1.00 91.38 91 ILE A CA 1
ATOM 725 C C . ILE A 1 91 ? 4.109 -9.479 1.282 1.00 91.38 91 ILE A C 1
ATOM 727 O O . ILE A 1 91 ? 4.409 -10.664 1.437 1.00 91.38 91 ILE A O 1
ATOM 731 N N . PHE A 1 92 ? 4.214 -8.858 0.105 1.00 93.88 92 PHE A N 1
ATOM 732 C CA . PHE A 1 92 ? 4.704 -9.495 -1.106 1.00 93.88 92 PHE A CA 1
ATOM 733 C C . PHE A 1 92 ? 5.406 -8.489 -2.004 1.00 93.88 92 PHE A C 1
ATOM 735 O O . PHE A 1 92 ? 4.932 -7.369 -2.198 1.00 93.88 92 PHE A O 1
ATOM 742 N N . ASN A 1 93 ? 6.530 -8.905 -2.575 1.00 94.12 93 ASN A N 1
ATOM 743 C CA . ASN A 1 93 ? 7.330 -8.067 -3.442 1.00 94.12 93 ASN A CA 1
ATOM 744 C C . ASN A 1 93 ? 8.120 -8.933 -4.424 1.00 94.12 93 ASN A C 1
ATOM 746 O O . ASN A 1 93 ? 8.911 -9.771 -3.992 1.00 94.12 93 ASN A O 1
ATOM 750 N N . ASN A 1 94 ? 7.904 -8.738 -5.725 1.00 94.56 94 ASN A N 1
ATOM 751 C CA . ASN A 1 94 ? 8.515 -9.560 -6.770 1.00 94.56 94 ASN A CA 1
ATOM 752 C C . ASN A 1 94 ? 9.269 -8.714 -7.815 1.00 94.56 94 ASN A C 1
ATOM 754 O O . ASN A 1 94 ? 8.862 -8.646 -8.982 1.00 94.56 94 ASN A O 1
ATOM 758 N N . PRO A 1 95 ? 10.346 -8.016 -7.413 1.00 96.19 95 PRO A N 1
ATOM 759 C CA . PRO A 1 95 ? 11.143 -7.234 -8.342 1.00 96.19 95 PRO A CA 1
ATOM 760 C C . PRO A 1 95 ? 11.929 -8.148 -9.287 1.00 96.19 95 PRO A C 1
ATOM 762 O O . PRO A 1 95 ? 12.468 -9.180 -8.899 1.00 96.19 95 PRO A O 1
ATOM 765 N N . SER A 1 96 ? 12.041 -7.738 -10.547 1.00 97.12 96 SER A N 1
ATOM 766 C CA . SER A 1 96 ? 12.902 -8.391 -11.539 1.00 97.12 96 SER A CA 1
ATOM 767 C C . SER A 1 96 ? 14.383 -8.059 -11.327 1.00 97.12 96 SER A C 1
ATOM 769 O O . SER A 1 96 ? 15.249 -8.840 -11.711 1.00 97.12 96 SER A O 1
ATOM 771 N N . ALA A 1 97 ? 14.682 -6.898 -10.736 1.00 97.12 97 ALA A N 1
ATOM 772 C CA . ALA A 1 97 ? 16.029 -6.493 -10.346 1.00 97.12 97 ALA A CA 1
ATOM 773 C C . ALA A 1 97 ? 15.983 -5.400 -9.259 1.00 97.12 97 ALA A C 1
ATOM 775 O O 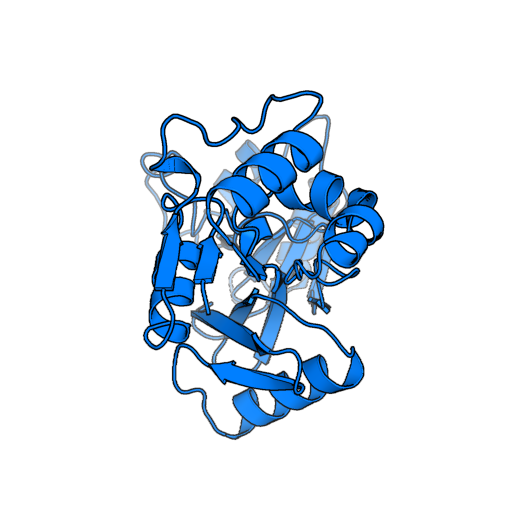. ALA A 1 97 ? 14.952 -4.769 -9.052 1.00 97.12 97 ALA A O 1
ATOM 776 N N . GLU A 1 98 ? 17.110 -5.136 -8.600 1.00 96.69 98 GLU A N 1
ATOM 777 C CA . GLU A 1 98 ? 17.262 -4.060 -7.607 1.00 96.69 98 GLU A CA 1
ATOM 778 C C . GLU A 1 98 ? 18.501 -3.227 -7.924 1.00 96.69 98 GLU A C 1
ATOM 780 O O . GLU A 1 98 ? 19.561 -3.792 -8.145 1.00 96.69 98 GLU A O 1
ATOM 785 N N . ALA A 1 99 ? 18.418 -1.906 -7.952 1.00 94.69 99 ALA A N 1
ATOM 786 C CA . ALA A 1 99 ? 19.538 -1.007 -8.182 1.00 94.69 99 ALA A CA 1
ATOM 787 C C . ALA A 1 99 ? 19.910 -0.261 -6.898 1.00 94.69 99 ALA A C 1
ATOM 789 O O . ALA A 1 99 ? 19.043 0.280 -6.227 1.00 94.69 99 ALA A O 1
ATOM 790 N N . GLU A 1 100 ? 21.208 -0.189 -6.617 1.00 93.88 100 GLU A N 1
ATOM 791 C CA . GLU A 1 100 ? 21.802 0.478 -5.439 1.00 93.88 100 GLU A CA 1
ATOM 792 C C . GLU A 1 100 ? 22.536 1.785 -5.800 1.00 93.88 100 GLU A C 1
ATOM 794 O O . GLU A 1 100 ? 23.134 2.453 -4.964 1.00 93.88 100 GLU A O 1
ATOM 799 N N . SER A 1 101 ? 22.558 2.132 -7.086 1.00 93.00 101 SER A N 1
ATOM 800 C CA . SER A 1 101 ? 23.162 3.358 -7.603 1.00 93.00 101 SER A CA 1
ATOM 801 C C . SER A 1 101 ? 22.571 3.707 -8.964 1.00 93.00 101 SER A C 1
ATOM 803 O O . SER A 1 101 ? 22.012 2.848 -9.650 1.00 93.00 101 SER A O 1
ATOM 805 N N . TYR A 1 102 ? 22.753 4.950 -9.412 1.00 91.50 102 TYR A N 1
ATOM 806 C CA . TYR A 1 102 ? 22.260 5.386 -10.720 1.00 91.50 102 TYR A CA 1
ATOM 807 C C . TYR A 1 102 ? 22.902 4.626 -11.899 1.00 91.50 102 TYR A C 1
ATOM 809 O O . TYR A 1 102 ? 22.234 4.309 -12.889 1.00 91.50 102 TYR A O 1
ATOM 817 N N . SER A 1 103 ? 24.190 4.285 -11.796 1.00 91.44 103 SER A N 1
ATOM 818 C CA . SER A 1 103 ? 24.875 3.465 -12.803 1.00 91.44 103 SER A CA 1
ATOM 819 C C . SER A 1 103 ? 24.309 2.042 -12.843 1.00 91.44 103 SER A C 1
ATOM 821 O O . SER A 1 103 ? 24.036 1.521 -13.927 1.00 91.44 103 SER A O 1
ATOM 823 N N . SER A 1 104 ? 24.060 1.443 -11.672 1.00 94.88 104 SER A N 1
ATOM 824 C CA . SER A 1 104 ? 23.404 0.136 -11.539 1.00 94.88 104 SER A CA 1
ATOM 825 C C . SER A 1 104 ? 21.977 0.166 -12.091 1.00 94.88 104 SER A C 1
ATOM 827 O O . SER A 1 104 ? 21.596 -0.727 -12.843 1.00 94.88 104 SER A O 1
ATOM 829 N N . LEU A 1 105 ? 21.221 1.234 -11.817 1.00 94.75 105 LEU A N 1
ATOM 830 C CA . LEU A 1 105 ? 19.865 1.443 -12.324 1.00 94.75 105 LEU A CA 1
ATOM 831 C C . LEU A 1 105 ? 19.836 1.453 -13.850 1.00 94.75 105 LEU A C 1
ATOM 833 O O . LEU A 1 105 ? 19.108 0.674 -14.458 1.00 94.75 105 LEU A O 1
ATOM 837 N N . SER A 1 106 ? 20.673 2.289 -14.463 1.00 93.50 106 SER A N 1
ATOM 838 C CA . SER A 1 106 ? 20.748 2.409 -15.922 1.00 93.50 106 SER A CA 1
ATOM 839 C C . SER A 1 106 ? 21.109 1.071 -16.576 1.00 93.50 106 SER A C 1
ATOM 841 O O . SER A 1 106 ? 20.474 0.662 -17.544 1.00 93.50 106 SER A O 1
ATOM 843 N N . SER A 1 107 ? 22.088 0.355 -16.013 1.00 95.56 107 SER A N 1
ATOM 844 C CA . SER A 1 107 ? 22.499 -0.968 -16.497 1.00 95.56 107 SER A CA 1
ATOM 845 C C . SER A 1 107 ? 21.373 -2.004 -16.379 1.00 95.56 107 SER A C 1
ATOM 847 O O . SER A 1 107 ? 21.099 -2.735 -17.332 1.00 95.56 107 SER A O 1
ATOM 849 N N . LYS A 1 108 ? 20.666 -2.030 -15.241 1.00 97.50 108 LYS A N 1
ATOM 850 C CA . LYS A 1 108 ? 19.590 -2.995 -14.970 1.00 97.50 108 LYS A CA 1
ATOM 851 C C . LYS A 1 108 ? 18.356 -2.761 -15.837 1.00 97.50 108 LYS A C 1
ATOM 853 O O . LYS A 1 108 ? 17.786 -3.729 -16.334 1.00 97.50 108 LYS A O 1
ATOM 858 N N . ILE A 1 109 ? 17.990 -1.502 -16.090 1.00 96.44 109 ILE A N 1
ATOM 859 C CA . ILE A 1 109 ? 16.917 -1.146 -17.036 1.00 96.44 109 ILE A CA 1
ATOM 860 C C . ILE A 1 109 ? 17.215 -1.739 -18.421 1.00 96.44 109 ILE A C 1
ATOM 862 O O . ILE A 1 109 ? 16.368 -2.407 -19.012 1.00 96.44 109 ILE A O 1
ATOM 866 N N . LEU A 1 110 ? 18.440 -1.550 -18.917 1.00 95.75 110 LEU A N 1
ATOM 867 C CA . LEU A 1 110 ? 18.848 -2.071 -20.222 1.00 95.75 110 LEU A CA 1
ATOM 868 C C . LEU A 1 110 ? 18.910 -3.604 -20.233 1.00 95.75 110 LEU A C 1
ATOM 870 O O . LEU A 1 110 ? 18.444 -4.223 -21.187 1.00 95.75 110 LEU A O 1
ATOM 874 N N . SER A 1 111 ? 19.414 -4.236 -19.165 1.00 97.25 111 SER A N 1
ATOM 875 C CA . SER A 1 111 ? 1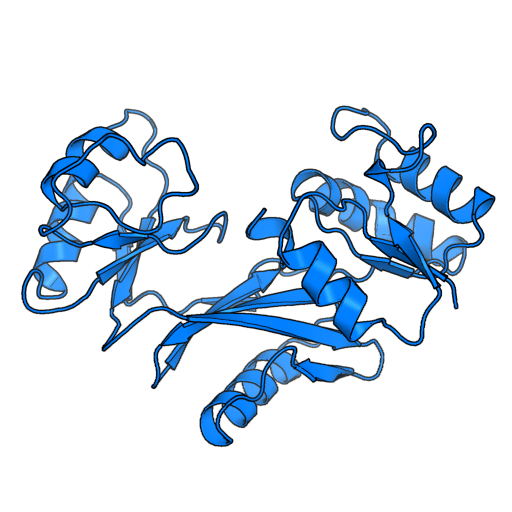9.479 -5.703 -19.079 1.00 97.25 111 SER A CA 1
ATOM 876 C C . SER A 1 111 ? 18.107 -6.373 -19.024 1.00 97.25 111 SER A C 1
ATOM 878 O O . SER A 1 111 ? 17.969 -7.515 -19.449 1.00 97.25 111 SER A O 1
ATOM 880 N N . LEU A 1 112 ? 17.092 -5.665 -18.517 1.00 97.38 112 LEU A N 1
ATOM 881 C CA . LEU A 1 112 ? 15.705 -6.129 -18.503 1.00 97.38 112 LEU A CA 1
ATOM 882 C C . LEU A 1 112 ? 15.007 -5.971 -19.865 1.00 97.38 112 LEU A C 1
ATOM 884 O O . LEU A 1 112 ? 13.866 -6.397 -20.003 1.00 97.38 112 LEU A O 1
ATOM 888 N N . GLY A 1 113 ? 15.676 -5.403 -20.876 1.00 96.19 113 GLY A N 1
ATOM 889 C CA . GLY A 1 113 ? 15.184 -5.365 -22.255 1.00 96.19 113 GLY A CA 1
ATOM 890 C C . GLY A 1 113 ? 14.536 -4.049 -22.686 1.00 96.19 113 GLY A C 1
ATOM 891 O O . GLY A 1 113 ? 13.871 -4.019 -23.722 1.00 96.19 113 GLY A O 1
ATOM 892 N N . TYR A 1 114 ? 14.721 -2.955 -21.941 1.00 95.25 114 TYR A N 1
ATOM 893 C CA . TYR A 1 114 ? 14.281 -1.626 -22.381 1.00 95.25 114 TYR A CA 1
ATOM 894 C C . TYR A 1 114 ? 14.936 -1.226 -23.723 1.00 95.25 114 TYR A C 1
ATOM 896 O O . TYR A 1 114 ? 16.137 -1.460 -23.888 1.00 95.25 114 TYR A O 1
ATOM 904 N N . PRO A 1 115 ? 14.215 -0.603 -24.681 1.00 94.00 115 PRO A N 1
ATOM 905 C CA . PRO A 1 115 ? 12.823 -0.133 -24.612 1.00 94.00 115 PRO A CA 1
ATOM 906 C C . PRO A 1 115 ? 11.767 -1.154 -25.069 1.00 94.00 115 PRO A C 1
ATOM 908 O O . PRO A 1 115 ? 10.591 -0.822 -25.136 1.00 94.00 115 PRO A O 1
ATOM 911 N N . ASN A 1 116 ? 12.155 -2.386 -25.408 1.00 94.88 116 ASN A N 1
ATOM 912 C CA . ASN A 1 116 ? 11.218 -3.398 -25.917 1.00 94.88 116 ASN A CA 1
ATOM 913 C C . ASN A 1 116 ? 10.406 -4.083 -24.805 1.00 94.88 116 ASN A C 1
ATOM 915 O O . ASN A 1 116 ? 9.407 -4.738 -25.089 1.00 94.88 116 ASN A O 1
ATOM 919 N N . GLN A 1 117 ? 10.854 -3.956 -23.557 1.00 95.62 117 GLN A N 1
ATOM 920 C CA . GLN A 1 117 ? 10.189 -4.462 -22.365 1.00 95.62 117 GLN A CA 1
ATOM 921 C C . GLN A 1 117 ? 9.704 -3.289 -21.513 1.00 95.62 117 GLN A C 1
ATOM 923 O O . GLN A 1 117 ? 10.479 -2.381 -21.202 1.00 95.62 117 GLN A O 1
ATOM 928 N N . ASN A 1 118 ? 8.444 -3.347 -21.082 1.00 96.00 118 ASN A N 1
ATOM 929 C CA . ASN A 1 118 ? 7.898 -2.385 -20.134 1.00 96.00 118 ASN A CA 1
ATOM 930 C C . ASN A 1 118 ? 8.495 -2.625 -18.744 1.00 96.00 118 ASN A C 1
ATOM 932 O O . ASN A 1 118 ? 8.531 -3.765 -18.257 1.00 96.00 118 ASN A O 1
ATOM 936 N N . ILE A 1 119 ? 8.973 -1.545 -18.125 1.00 96.88 119 ILE A N 1
ATOM 937 C CA . ILE A 1 119 ? 9.654 -1.557 -16.829 1.00 96.88 119 ILE A CA 1
ATOM 938 C C . ILE A 1 119 ? 9.062 -0.461 -15.954 1.00 96.88 119 ILE A C 1
ATOM 940 O O . ILE A 1 119 ? 8.848 0.659 -16.416 1.00 96.88 119 ILE A O 1
ATOM 944 N N . ALA A 1 120 ? 8.828 -0.776 -14.687 1.00 96.25 120 ALA A N 1
ATOM 945 C CA . ALA A 1 120 ? 8.481 0.189 -13.662 1.00 96.25 120 ALA A CA 1
ATOM 946 C C . ALA A 1 120 ? 9.508 0.206 -12.533 1.00 96.25 120 ALA A C 1
ATOM 948 O O . ALA A 1 120 ? 10.189 -0.784 -12.265 1.00 96.25 120 ALA A O 1
ATOM 949 N N . LEU A 1 121 ? 9.596 1.353 -11.875 1.00 95.19 121 LEU A N 1
ATOM 950 C CA . LEU A 1 121 ? 10.457 1.630 -10.738 1.00 95.19 121 LEU A CA 1
ATOM 951 C C . LEU A 1 121 ? 9.611 1.666 -9.465 1.00 95.19 121 LEU A C 1
ATOM 953 O O . LEU A 1 121 ? 8.536 2.264 -9.454 1.00 95.19 121 LEU A O 1
ATOM 957 N N . GLY A 1 122 ? 10.107 1.077 -8.386 1.00 93.25 122 GLY A N 1
ATOM 958 C CA . GLY A 1 122 ? 9.523 1.186 -7.053 1.00 93.25 122 GLY A CA 1
ATOM 959 C C . GLY A 1 122 ? 10.602 1.414 -6.003 1.00 93.25 122 GLY A C 1
ATOM 960 O O . GLY A 1 122 ? 11.739 0.978 -6.167 1.00 93.25 122 GLY A O 1
ATOM 961 N N . ASN A 1 123 ? 10.251 2.100 -4.920 1.00 91.50 123 ASN A N 1
ATOM 962 C CA . ASN A 1 123 ? 11.126 2.206 -3.756 1.00 91.50 123 ASN A CA 1
ATOM 963 C C . ASN A 1 123 ? 11.244 0.830 -3.068 1.00 91.50 123 ASN A C 1
ATOM 965 O O . ASN A 1 123 ? 10.230 0.140 -2.914 1.00 91.50 123 ASN A O 1
ATOM 969 N N . ALA A 1 124 ? 12.458 0.444 -2.662 1.00 89.00 124 ALA A N 1
ATOM 970 C CA . ALA A 1 124 ? 12.724 -0.853 -2.039 1.00 89.00 124 ALA A CA 1
ATOM 971 C C . ALA A 1 124 ? 11.983 -1.079 -0.707 1.00 89.00 124 ALA A C 1
ATOM 973 O O . ALA A 1 124 ? 11.591 -2.210 -0.420 1.00 89.00 124 ALA A O 1
ATOM 974 N N . ASP A 1 125 ? 11.703 -0.009 0.042 1.00 87.81 125 ASP A N 1
ATOM 975 C CA . ASP A 1 125 ? 10.913 -0.035 1.282 1.00 87.81 125 ASP A CA 1
ATOM 976 C C . ASP A 1 125 ? 9.399 -0.110 1.009 1.00 87.81 125 ASP A C 1
ATOM 978 O O . ASP A 1 125 ? 8.575 -0.053 1.920 1.00 87.81 125 ASP A O 1
ATOM 982 N N . GLY A 1 126 ? 8.990 -0.183 -0.261 1.00 86.75 126 GLY A N 1
ATOM 983 C CA . GLY A 1 126 ? 7.591 -0.263 -0.661 1.00 86.75 126 GLY A CA 1
ATOM 984 C C . GLY A 1 126 ? 6.842 1.069 -0.627 1.00 86.75 126 GLY A C 1
ATOM 985 O O . GLY A 1 126 ? 5.666 1.092 -0.982 1.00 86.75 126 GLY A O 1
ATOM 986 N N . LYS A 1 127 ? 7.475 2.188 -0.266 1.00 88.88 127 LYS A N 1
ATOM 987 C CA . LYS A 1 127 ? 6.832 3.515 -0.258 1.00 88.88 127 LYS A CA 1
ATOM 988 C C . LYS A 1 127 ? 6.435 3.977 -1.665 1.00 88.88 127 LYS A C 1
ATOM 990 O O . LYS A 1 127 ? 7.139 3.720 -2.640 1.00 88.88 127 LYS A O 1
ATOM 995 N N . GLY A 1 128 ? 5.302 4.671 -1.767 1.00 88.38 128 GLY A N 1
ATOM 996 C CA . GLY A 1 128 ? 4.806 5.272 -3.008 1.00 88.38 128 GLY A CA 1
ATOM 997 C C . GLY A 1 128 ? 4.353 4.271 -4.084 1.00 88.38 128 GLY A C 1
ATOM 998 O O . GLY A 1 128 ? 4.436 3.051 -3.932 1.00 88.38 128 GLY A O 1
ATOM 999 N N . GLY A 1 129 ? 3.808 4.775 -5.190 1.00 89.50 129 GLY A N 1
ATOM 1000 C CA . GLY A 1 129 ? 3.381 3.944 -6.325 1.00 89.50 129 GLY A CA 1
ATOM 1001 C C . GLY A 1 129 ? 4.546 3.353 -7.127 1.00 89.50 129 GLY A C 1
ATOM 1002 O O . GLY A 1 129 ? 5.704 3.698 -6.903 1.00 89.50 129 GLY A O 1
ATOM 1003 N N . LEU A 1 130 ? 4.230 2.461 -8.068 1.00 93.12 130 LEU A N 1
ATOM 1004 C CA . LEU A 1 130 ? 5.170 2.074 -9.123 1.00 93.12 130 LEU A CA 1
ATOM 1005 C C . LEU A 1 130 ? 5.146 3.123 -10.244 1.00 93.12 130 LEU A C 1
ATOM 1007 O O . LEU A 1 130 ? 4.076 3.583 -10.641 1.00 93.12 130 LEU A O 1
ATOM 1011 N N . ILE A 1 131 ? 6.323 3.493 -10.748 1.00 92.50 131 ILE A N 1
ATOM 1012 C CA . ILE A 1 131 ? 6.504 4.517 -11.783 1.00 92.50 131 ILE A CA 1
ATOM 1013 C C . ILE A 1 131 ? 6.957 3.840 -13.074 1.00 92.50 131 ILE A C 1
ATOM 1015 O O . ILE A 1 131 ? 8.064 3.311 -13.132 1.00 92.50 131 ILE A O 1
ATOM 1019 N N . SER A 1 132 ? 6.133 3.867 -14.117 1.00 93.88 132 SER A N 1
ATOM 1020 C CA . SER A 1 132 ? 6.465 3.237 -15.405 1.00 93.88 132 SER A CA 1
ATOM 1021 C C . SER A 1 132 ? 7.476 4.060 -16.210 1.00 93.88 132 SER A C 1
ATOM 1023 O O . SER A 1 132 ? 7.425 5.290 -16.196 1.00 93.88 132 SER A O 1
ATOM 1025 N N . ILE A 1 133 ? 8.372 3.402 -16.945 1.00 93.38 133 ILE A N 1
ATOM 1026 C CA . ILE A 1 133 ? 9.282 4.070 -17.882 1.00 93.38 133 ILE A CA 1
ATOM 1027 C C . ILE A 1 133 ? 8.601 4.183 -19.252 1.00 93.38 133 ILE A C 1
ATOM 1029 O O . ILE A 1 133 ? 8.303 3.164 -19.868 1.00 93.38 133 ILE A O 1
ATOM 1033 N N . ASP A 1 134 ? 8.370 5.408 -19.730 1.00 91.06 134 ASP A N 1
ATOM 1034 C CA . ASP A 1 134 ? 7.730 5.686 -21.024 1.00 91.06 134 ASP A CA 1
ATOM 1035 C C . ASP A 1 134 ? 8.340 6.927 -21.707 1.00 91.06 134 ASP A C 1
ATOM 1037 O O . ASP A 1 134 ? 8.124 8.074 -21.300 1.00 91.06 134 ASP A O 1
ATOM 1041 N N . ASP A 1 135 ? 9.096 6.703 -22.786 1.00 88.25 135 ASP A N 1
ATOM 1042 C CA . ASP A 1 135 ? 9.737 7.768 -23.571 1.00 88.25 135 ASP A CA 1
ATOM 1043 C C . ASP A 1 135 ? 8.757 8.613 -24.403 1.00 88.25 135 ASP A C 1
ATOM 1045 O O . ASP A 1 135 ? 9.136 9.672 -24.917 1.00 88.25 135 ASP A O 1
ATOM 1049 N N . ASN A 1 136 ? 7.482 8.220 -24.506 1.00 85.94 136 ASN A N 1
ATOM 1050 C CA . ASN A 1 136 ? 6.462 9.047 -25.157 1.00 85.94 136 ASN A CA 1
ATOM 1051 C C . ASN A 1 136 ? 6.074 10.272 -24.313 1.00 85.94 136 ASN A C 1
ATOM 1053 O O . ASN A 1 136 ? 5.466 11.219 -24.826 1.00 85.94 136 ASN A O 1
ATOM 1057 N N . ILE A 1 137 ? 6.467 10.305 -23.037 1.00 78.12 137 ILE A N 1
ATOM 1058 C CA . ILE A 1 137 ? 6.183 11.403 -22.113 1.00 78.12 137 ILE A CA 1
ATOM 1059 C C . ILE A 1 137 ? 7.167 12.544 -22.350 1.00 78.12 137 ILE A C 1
ATOM 1061 O O . ILE A 1 137 ? 8.303 12.559 -21.875 1.00 78.12 137 ILE A O 1
ATOM 1065 N N . LYS A 1 138 ? 6.699 13.549 -23.091 1.00 67.00 138 LYS A N 1
ATOM 1066 C CA . LYS A 1 138 ? 7.509 14.712 -23.484 1.00 67.00 138 LYS A CA 1
ATOM 1067 C C . LYS A 1 138 ? 7.398 15.902 -22.525 1.00 67.00 138 LYS A C 1
ATOM 1069 O O . LYS A 1 138 ? 8.295 16.741 -22.503 1.00 67.00 138 LYS A O 1
ATOM 1074 N N . ASN A 1 139 ? 6.339 15.979 -21.714 1.00 58.38 139 ASN A N 1
ATOM 1075 C CA . ASN A 1 139 ? 6.058 17.145 -20.872 1.00 58.38 139 ASN A CA 1
ATOM 1076 C C . ASN A 1 139 ? 6.456 16.923 -19.407 1.00 58.38 139 ASN A C 1
ATOM 1078 O O . ASN A 1 139 ? 5.876 16.105 -18.703 1.00 58.38 139 ASN A O 1
ATOM 1082 N N . PHE A 1 140 ? 7.405 17.734 -18.931 1.00 57.16 140 PHE A N 1
ATOM 1083 C CA . PHE A 1 140 ? 7.873 17.793 -17.535 1.00 57.16 140 PHE A CA 1
ATOM 1084 C C . PHE A 1 140 ? 6.843 18.444 -16.578 1.00 57.16 140 PHE A C 1
ATOM 1086 O O . PHE A 1 140 ? 7.094 18.574 -15.384 1.00 57.16 140 PHE A O 1
ATOM 1093 N N . SER A 1 141 ? 5.691 18.895 -17.091 1.00 52.19 141 SER A N 1
ATOM 1094 C CA . SER A 1 141 ? 4.713 19.718 -16.364 1.00 52.19 141 SER A CA 1
ATOM 1095 C C . SER A 1 141 ? 3.866 18.959 -15.336 1.00 52.19 141 SER A C 1
ATOM 1097 O O . SER A 1 141 ? 3.240 19.602 -14.502 1.00 52.19 141 SER A O 1
ATOM 1099 N N . ASN A 1 142 ? 3.859 17.621 -15.359 1.00 49.81 142 ASN A N 1
ATOM 1100 C CA . ASN A 1 142 ? 3.007 16.798 -14.488 1.00 49.81 142 ASN A CA 1
ATOM 1101 C C . ASN A 1 142 ? 3.741 16.160 -13.296 1.00 49.81 142 ASN A C 1
ATOM 1103 O O . ASN A 1 142 ? 3.144 15.366 -12.583 1.00 49.81 142 ASN A O 1
ATOM 1107 N N . ILE A 1 143 ? 5.004 16.519 -13.037 1.00 48.50 143 ILE A N 1
ATOM 1108 C CA . ILE A 1 143 ? 5.788 15.952 -11.920 1.00 48.50 143 ILE A CA 1
ATOM 1109 C C . ILE A 1 143 ? 5.170 16.283 -10.552 1.00 48.50 143 ILE A C 1
ATOM 1111 O O . ILE A 1 143 ? 5.307 15.518 -9.604 1.00 48.50 143 ILE A O 1
ATOM 1115 N N . TRP A 1 144 ? 4.445 17.399 -10.462 1.00 45.12 144 TRP A N 1
ATOM 1116 C CA . TRP A 1 144 ? 3.815 17.857 -9.223 1.00 45.12 144 TRP A CA 1
ATOM 1117 C C . TRP A 1 144 ? 2.535 17.092 -8.852 1.00 45.12 144 TRP A C 1
ATOM 1119 O O . TRP A 1 144 ? 2.060 17.232 -7.731 1.00 45.12 144 TRP A O 1
ATOM 1129 N N . ASN A 1 145 ? 2.009 16.254 -9.753 1.00 47.75 145 ASN A N 1
ATOM 1130 C CA . ASN A 1 145 ? 0.858 15.392 -9.500 1.00 47.75 145 ASN A CA 1
ATOM 1131 C C . ASN A 1 145 ? 1.316 13.933 -9.590 1.00 47.75 145 ASN A C 1
ATOM 1133 O O . ASN A 1 145 ? 1.579 13.473 -10.695 1.00 47.75 145 ASN A O 1
ATOM 1137 N N . GLN A 1 146 ? 1.418 13.239 -8.448 1.00 64.38 146 GLN A N 1
ATOM 1138 C CA . GLN A 1 146 ? 1.601 11.779 -8.308 1.00 64.38 146 GLN A CA 1
ATOM 1139 C C . GLN A 1 146 ? 2.130 11.080 -9.577 1.00 64.38 146 GLN A C 1
ATOM 1141 O O . GLN A 1 146 ? 1.359 10.584 -10.403 1.00 64.38 146 GLN A O 1
ATOM 1146 N N . ILE A 1 147 ? 3.453 11.091 -9.753 1.00 71.56 147 ILE A N 1
ATOM 1147 C CA . ILE A 1 147 ? 4.118 10.643 -10.981 1.00 71.56 147 ILE A CA 1
ATOM 1148 C C . ILE A 1 147 ? 3.775 9.175 -11.261 1.00 71.56 147 ILE A C 1
ATOM 1150 O O . ILE A 1 147 ? 4.241 8.282 -10.560 1.00 71.56 147 ILE A O 1
ATOM 1154 N N . LYS A 1 148 ? 2.983 8.921 -12.306 1.00 82.25 148 LYS A N 1
ATOM 1155 C CA . LYS A 1 148 ? 2.677 7.556 -12.772 1.00 82.25 148 LYS A CA 1
ATOM 1156 C C . LYS A 1 148 ? 3.749 7.001 -13.704 1.00 82.25 148 LYS A C 1
ATOM 1158 O O . LYS A 1 148 ? 3.930 5.788 -13.798 1.00 82.25 148 LYS A O 1
ATOM 1163 N N . SER A 1 149 ? 4.449 7.885 -14.406 1.00 86.75 149 SER A N 1
ATOM 1164 C CA . SER A 1 149 ? 5.397 7.497 -15.439 1.00 86.75 149 SER A CA 1
ATOM 1165 C C . SER A 1 149 ? 6.428 8.587 -15.726 1.00 86.75 149 SER A C 1
ATOM 1167 O O . SER A 1 149 ? 6.168 9.777 -15.535 1.00 86.75 149 SER A O 1
ATOM 1169 N N . VAL A 1 150 ? 7.619 8.166 -16.154 1.00 88.69 150 VAL A N 1
ATOM 1170 C CA . VAL A 1 150 ? 8.773 9.022 -16.469 1.00 88.69 150 VAL A CA 1
ATOM 1171 C C . VAL A 1 150 ? 9.486 8.500 -17.708 1.00 88.69 150 VAL A C 1
ATOM 1173 O O . VAL A 1 150 ? 9.547 7.295 -17.923 1.00 88.69 150 VAL A O 1
ATOM 1176 N N . SER A 1 151 ? 10.077 9.376 -18.513 1.00 88.94 151 SER A N 1
ATOM 1177 C CA . SER A 1 151 ? 10.943 8.923 -19.608 1.00 88.94 151 SER A CA 1
ATOM 1178 C C . SER A 1 151 ? 12.314 8.490 -19.096 1.00 88.94 151 SER A C 1
ATOM 1180 O O . SER A 1 151 ? 12.770 8.939 -18.038 1.00 88.94 151 SER A O 1
ATOM 1182 N N . PHE A 1 152 ? 13.025 7.665 -19.867 1.00 87.56 152 PHE A N 1
ATOM 1183 C CA . PHE A 1 152 ? 14.354 7.182 -19.488 1.00 87.56 152 PHE A CA 1
ATOM 1184 C C . PHE A 1 152 ? 15.335 8.339 -19.237 1.00 87.56 152 PHE A C 1
ATOM 1186 O O . PHE A 1 152 ? 16.118 8.328 -18.289 1.00 87.56 152 PHE A O 1
ATOM 1193 N N . ILE A 1 153 ? 15.227 9.408 -20.031 1.00 85.62 153 ILE A N 1
ATOM 1194 C CA . ILE A 1 153 ? 16.031 10.629 -19.869 1.00 85.62 153 ILE A CA 1
ATOM 1195 C C . ILE A 1 153 ? 15.704 11.351 -18.549 1.00 85.62 153 ILE A C 1
ATOM 119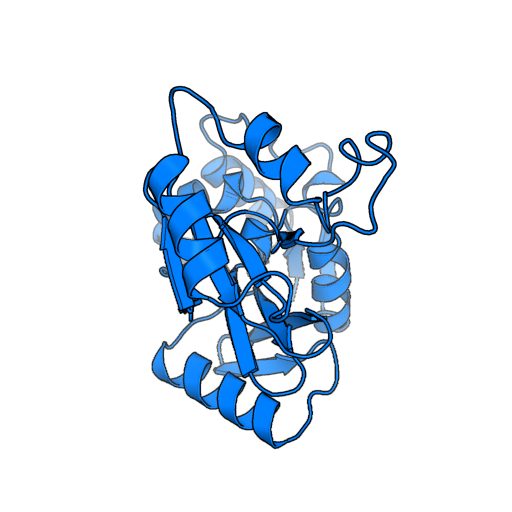7 O O . ILE A 1 153 ? 16.586 11.950 -17.928 1.00 85.62 153 ILE A O 1
ATOM 1201 N N . GLN A 1 154 ? 14.445 11.323 -18.104 1.00 86.38 154 GLN A N 1
ATOM 1202 C CA . GLN A 1 154 ? 14.018 11.974 -16.863 1.00 86.38 154 GLN A CA 1
ATOM 1203 C C . GLN A 1 154 ? 14.506 11.232 -15.616 1.00 86.38 154 GLN A C 1
ATOM 1205 O O . GLN A 1 154 ? 14.812 11.891 -14.621 1.00 86.38 154 GLN A O 1
ATOM 1210 N N . ILE A 1 155 ? 14.661 9.904 -15.677 1.00 87.25 155 ILE A N 1
ATOM 1211 C CA . ILE A 1 155 ? 15.217 9.092 -14.578 1.00 87.25 155 ILE A CA 1
ATOM 1212 C C . ILE A 1 155 ? 16.571 9.653 -14.134 1.00 87.25 155 ILE A C 1
ATOM 1214 O O . ILE A 1 155 ? 16.801 9.840 -12.941 1.00 87.25 155 ILE A O 1
ATOM 1218 N N . GLY A 1 156 ? 17.435 10.016 -15.087 1.00 83.31 156 GLY A N 1
ATOM 1219 C CA . GLY A 1 156 ? 18.738 10.607 -14.789 1.00 83.31 156 GLY A CA 1
ATOM 1220 C C . GLY A 1 156 ? 18.680 11.928 -14.030 1.00 83.31 156 GLY A C 1
ATOM 1221 O O . GLY A 1 156 ? 19.600 12.238 -13.286 1.00 83.31 156 GLY A O 1
ATOM 1222 N N . LYS A 1 157 ? 17.601 12.702 -14.160 1.00 82.56 157 LYS A N 1
ATOM 1223 C CA . LYS A 1 157 ? 17.420 13.939 -13.385 1.00 82.56 157 LYS A CA 1
ATOM 1224 C C . LYS A 1 157 ? 16.864 13.670 -11.992 1.00 82.56 157 LYS A C 1
ATOM 1226 O O . LYS A 1 157 ? 17.228 14.370 -11.056 1.00 82.56 157 LYS A O 1
ATOM 1231 N N . LEU A 1 158 ? 15.972 12.689 -11.871 1.00 81.50 158 LEU A N 1
ATOM 1232 C CA . LEU A 1 158 ? 15.277 12.388 -10.621 1.00 81.50 158 LEU A CA 1
ATOM 1233 C C . LEU A 1 158 ? 16.157 11.596 -9.651 1.00 81.50 158 LEU A C 1
ATOM 1235 O O . LEU A 1 158 ? 16.164 11.899 -8.462 1.00 81.50 158 LEU A O 1
ATOM 1239 N N . PHE A 1 159 ? 16.924 10.631 -10.159 1.00 83.44 159 PHE A N 1
ATOM 1240 C CA . PHE A 1 159 ? 17.621 9.644 -9.333 1.00 83.44 159 PHE A CA 1
ATOM 1241 C C . PHE A 1 159 ? 19.142 9.808 -9.294 1.00 83.44 159 PHE A C 1
ATOM 1243 O O . PHE A 1 159 ? 19.799 9.133 -8.511 1.00 83.44 159 PHE A O 1
ATOM 1250 N N . ASN A 1 160 ? 19.738 10.706 -10.084 1.00 81.81 160 ASN A N 1
ATOM 1251 C CA . ASN A 1 160 ? 21.167 11.013 -9.967 1.00 81.81 160 ASN A CA 1
ATOM 1252 C C . ASN A 1 160 ? 21.426 11.981 -8.799 1.00 81.81 160 ASN A C 1
ATOM 1254 O O . ASN A 1 160 ? 21.792 13.141 -8.994 1.00 81.81 160 ASN A O 1
ATOM 1258 N N . GLN A 1 161 ? 21.166 11.507 -7.583 1.00 78.50 161 GLN A N 1
ATOM 1259 C CA . GLN A 1 161 ? 21.343 12.249 -6.338 1.00 78.50 161 GLN A CA 1
ATOM 1260 C C . GLN A 1 161 ? 22.469 11.629 -5.504 1.00 78.50 161 GLN A C 1
ATOM 1262 O O . GLN A 1 161 ? 22.784 10.449 -5.647 1.00 78.50 161 GLN A O 1
ATOM 1267 N N . SER A 1 162 ? 23.074 12.419 -4.612 1.00 74.44 162 SER A N 1
ATOM 1268 C CA . SER A 1 162 ? 24.148 11.948 -3.724 1.00 74.44 162 SER A CA 1
ATOM 1269 C C . SER A 1 162 ? 23.684 10.876 -2.731 1.00 74.44 162 SER A C 1
ATOM 1271 O O . SER A 1 162 ? 24.487 10.042 -2.328 1.00 74.44 162 SER A O 1
ATOM 1273 N N . ASN A 1 163 ? 22.398 10.884 -2.370 1.00 81.69 163 ASN A N 1
ATOM 1274 C CA . ASN A 1 163 ? 21.763 9.891 -1.506 1.00 81.69 163 ASN A CA 1
ATOM 1275 C C . ASN A 1 163 ? 20.835 9.018 -2.356 1.00 81.69 163 ASN A C 1
ATOM 1277 O O . ASN A 1 163 ? 19.626 9.230 -2.381 1.00 81.69 163 ASN A O 1
ATOM 1281 N N . PHE A 1 164 ? 21.414 8.090 -3.115 1.00 84.75 164 PHE A N 1
ATOM 1282 C CA . PHE A 1 164 ? 20.638 7.156 -3.925 1.00 84.75 164 PHE A CA 1
ATOM 1283 C C . PHE A 1 164 ? 19.929 6.144 -3.016 1.00 84.75 164 PHE A C 1
ATOM 1285 O O . PHE A 1 164 ? 20.584 5.393 -2.298 1.00 84.75 164 PHE A O 1
ATOM 1292 N N . GLU A 1 165 ? 18.599 6.129 -3.045 1.00 87.62 165 GLU A N 1
ATOM 1293 C CA . GLU A 1 165 ? 17.799 5.093 -2.387 1.00 87.62 165 GLU A CA 1
ATOM 1294 C C . GLU A 1 165 ? 17.721 3.849 -3.273 1.00 87.62 165 GLU A C 1
ATOM 1296 O O . GLU A 1 165 ? 17.668 3.972 -4.496 1.00 87.62 165 GLU A O 1
ATOM 1301 N N . ASN A 1 166 ? 17.680 2.651 -2.683 1.00 92.19 166 ASN A N 1
ATOM 1302 C CA . ASN A 1 166 ? 17.556 1.424 -3.466 1.00 92.19 166 ASN A CA 1
ATOM 1303 C C . ASN A 1 166 ? 16.240 1.415 -4.258 1.00 92.19 166 ASN A C 1
ATOM 1305 O O . ASN A 1 166 ? 15.151 1.629 -3.716 1.00 92.19 166 ASN A O 1
ATOM 1309 N N . ILE A 1 167 ? 16.348 1.129 -5.555 1.00 93.25 167 ILE A N 1
ATOM 1310 C CA . ILE A 1 167 ? 15.217 1.099 -6.483 1.00 93.25 167 ILE A CA 1
ATOM 1311 C C . ILE A 1 167 ? 15.003 -0.324 -6.958 1.00 93.25 167 ILE A C 1
ATOM 1313 O O . ILE A 1 167 ? 15.894 -0.955 -7.518 1.00 93.25 167 ILE A O 1
ATOM 1317 N N . GLN A 1 168 ? 13.784 -0.806 -6.816 1.00 96.12 168 GLN A N 1
ATOM 1318 C CA . GLN A 1 168 ? 13.340 -2.064 -7.378 1.00 96.12 168 GLN A CA 1
ATOM 1319 C C . GLN A 1 168 ? 12.765 -1.852 -8.775 1.00 96.12 168 GLN A C 1
ATOM 1321 O O . GLN A 1 168 ? 12.046 -0.887 -9.035 1.00 96.12 168 GLN A O 1
ATOM 1326 N N . LEU A 1 169 ? 13.108 -2.757 -9.684 1.00 97.25 169 LEU A N 1
ATOM 1327 C CA . LEU A 1 169 ? 12.670 -2.743 -11.069 1.00 97.25 169 LEU A CA 1
ATOM 1328 C C . LEU A 1 169 ? 11.702 -3.893 -11.300 1.00 97.25 169 LEU A C 1
ATOM 1330 O O . LEU A 1 169 ? 12.016 -5.044 -10.999 1.00 97.25 169 LEU A O 1
ATOM 1334 N N . TYR A 1 170 ? 10.557 -3.590 -11.896 1.00 97.19 170 TYR A N 1
ATOM 1335 C CA . TYR A 1 170 ? 9.501 -4.551 -12.184 1.00 97.19 170 TYR A CA 1
ATOM 1336 C C . TYR A 1 170 ? 9.261 -4.583 -13.682 1.00 97.19 170 TYR A C 1
ATOM 1338 O O . TYR A 1 170 ? 8.953 -3.560 -14.286 1.00 97.19 170 TYR A O 1
ATOM 1346 N N . THR A 1 171 ? 9.388 -5.755 -14.291 1.00 96.94 171 THR A N 1
ATOM 1347 C CA . THR A 1 171 ? 8.885 -5.965 -15.652 1.00 96.94 171 THR A CA 1
ATOM 1348 C C . THR A 1 171 ? 7.372 -6.137 -15.610 1.00 96.94 171 THR A C 1
ATOM 1350 O O . THR A 1 171 ? 6.861 -6.754 -14.676 1.00 96.94 171 THR A O 1
ATOM 1353 N N . PHE A 1 172 ? 6.653 -5.645 -16.610 1.00 95.56 172 PHE A N 1
ATOM 1354 C CA . PHE A 1 172 ? 5.212 -5.880 -16.752 1.00 95.56 172 PHE A CA 1
ATOM 1355 C C . PHE A 1 172 ? 4.824 -6.009 -18.226 1.00 95.56 172 PHE A C 1
ATOM 1357 O O . PHE A 1 172 ? 5.617 -5.665 -19.103 1.00 95.56 172 PHE A O 1
ATOM 1364 N N . LYS A 1 173 ? 3.640 -6.550 -18.525 1.00 93.06 173 LYS A N 1
ATOM 1365 C CA . LYS A 1 173 ? 3.208 -6.754 -19.920 1.00 93.06 173 LYS A CA 1
ATOM 1366 C C . LYS A 1 173 ? 2.446 -5.574 -20.500 1.00 93.06 173 LYS A C 1
ATOM 1368 O O . LYS A 1 173 ? 2.887 -5.003 -21.493 1.00 93.06 173 LYS A O 1
ATOM 1373 N N . THR A 1 174 ? 1.317 -5.223 -19.896 1.00 89.81 174 THR A N 1
ATOM 1374 C CA . THR A 1 174 ? 0.359 -4.270 -20.469 1.00 89.81 174 THR A CA 1
ATOM 1375 C C . THR A 1 174 ? 0.311 -2.982 -19.663 1.00 89.81 174 THR A C 1
ATOM 1377 O O . THR A 1 174 ? 0.900 -1.982 -20.064 1.00 89.81 174 THR A O 1
ATOM 1380 N N . GLU A 1 175 ? -0.332 -3.015 -18.505 1.00 92.31 175 GLU A N 1
ATOM 1381 C CA . GLU A 1 175 ? -0.491 -1.872 -17.612 1.00 92.31 175 GLU A CA 1
ATOM 1382 C C . GLU A 1 175 ? -0.379 -2.333 -16.161 1.00 92.31 175 GLU A C 1
ATOM 1384 O O . GLU A 1 175 ? -0.834 -3.423 -15.810 1.00 92.31 175 GLU A O 1
ATOM 1389 N N . ILE A 1 176 ? 0.205 -1.483 -15.317 1.00 93.25 176 ILE A N 1
ATOM 1390 C CA . ILE A 1 176 ? 0.174 -1.679 -13.871 1.00 93.25 176 ILE A CA 1
ATOM 1391 C C . ILE A 1 176 ? -1.148 -1.138 -13.345 1.00 93.25 176 ILE A C 1
ATOM 1393 O O . ILE A 1 176 ? -1.371 0.074 -13.291 1.00 93.25 176 ILE A O 1
ATOM 1397 N N . LYS A 1 177 ? -2.010 -2.055 -12.928 1.00 92.81 177 LYS A N 1
ATOM 1398 C CA . LYS A 1 177 ? -3.255 -1.763 -12.235 1.00 92.81 177 LYS A CA 1
ATOM 1399 C C . LYS A 1 177 ? -3.007 -1.731 -10.733 1.00 92.81 177 LYS A C 1
ATOM 1401 O O . LYS A 1 177 ? -2.096 -2.368 -10.201 1.00 92.81 177 LYS A O 1
ATOM 1406 N N . LYS A 1 178 ? -3.852 -0.963 -10.055 1.00 92.75 178 LYS A N 1
ATOM 1407 C CA . LYS A 1 178 ? -3.875 -0.842 -8.603 1.00 92.75 178 LYS A CA 1
ATOM 1408 C C . LYS A 1 178 ? -5.254 -1.234 -8.115 1.00 92.75 178 LYS A C 1
ATOM 1410 O O . LYS A 1 178 ? -6.240 -0.732 -8.640 1.00 92.75 178 LYS A O 1
ATOM 1415 N N . SER A 1 179 ? -5.309 -2.076 -7.096 1.00 94.38 179 SER A N 1
ATOM 1416 C CA . SER A 1 179 ? -6.555 -2.378 -6.400 1.00 94.38 179 SER A CA 1
ATOM 1417 C C . SER A 1 179 ? -6.299 -2.597 -4.912 1.00 94.38 179 SER A C 1
ATOM 1419 O O . SER A 1 179 ? -5.160 -2.503 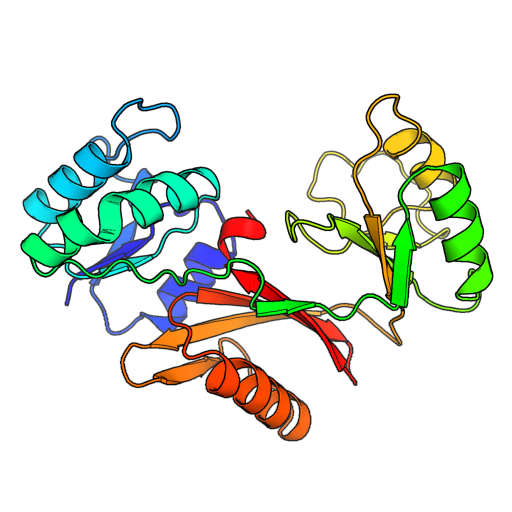-4.448 1.00 94.38 179 SER A O 1
ATOM 1421 N N . PHE A 1 180 ? -7.359 -2.829 -4.147 1.00 95.25 180 PHE A N 1
ATOM 1422 C CA . PHE A 1 180 ? -7.313 -2.831 -2.691 1.00 95.25 180 PHE A CA 1
ATOM 1423 C C . PHE A 1 180 ? -7.976 -4.070 -2.109 1.00 95.25 180 PHE A C 1
ATOM 1425 O O . PHE A 1 180 ? -8.997 -4.543 -2.613 1.00 95.25 180 PHE A O 1
ATOM 1432 N N . VAL A 1 181 ? -7.410 -4.560 -1.011 1.00 95.50 181 VAL A N 1
ATOM 1433 C CA . VAL A 1 181 ? -7.955 -5.685 -0.253 1.00 95.50 181 VAL A CA 1
ATOM 1434 C C . VAL A 1 181 ? -7.956 -5.372 1.233 1.00 95.50 181 VAL A C 1
ATOM 1436 O O . VAL A 1 181 ? -6.999 -4.819 1.780 1.00 95.50 181 VAL A O 1
ATOM 1439 N N . LEU A 1 182 ? -9.051 -5.732 1.888 1.00 95.94 182 LEU A N 1
ATOM 1440 C CA . LEU A 1 182 ? -9.204 -5.682 3.331 1.00 95.94 182 LEU A CA 1
ATOM 1441 C C . LEU A 1 182 ? -9.128 -7.105 3.875 1.00 95.94 182 LEU A C 1
ATOM 1443 O O . LEU A 1 182 ? -9.857 -7.986 3.427 1.00 95.94 182 LEU A O 1
ATOM 1447 N N . ILE A 1 183 ? -8.268 -7.308 4.866 1.00 94.69 183 ILE A N 1
ATOM 1448 C CA . ILE A 1 183 ? -8.102 -8.582 5.556 1.00 94.69 183 ILE A CA 1
ATOM 1449 C C . ILE A 1 183 ? -8.606 -8.398 6.982 1.00 94.69 183 ILE A C 1
ATOM 1451 O O . ILE A 1 183 ? -8.048 -7.611 7.757 1.00 94.69 183 ILE A O 1
ATOM 1455 N N . ARG A 1 184 ? -9.703 -9.083 7.299 1.00 91.88 184 ARG A N 1
ATOM 1456 C CA . ARG A 1 184 ? -10.386 -9.004 8.592 1.00 91.88 184 ARG A CA 1
ATOM 1457 C C . ARG A 1 184 ? -9.781 -9.968 9.612 1.00 91.88 184 ARG A C 1
ATOM 1459 O O . ARG A 1 184 ? -8.963 -10.823 9.287 1.00 91.88 184 ARG A O 1
ATOM 1466 N N . GLU A 1 185 ? -10.207 -9.828 10.862 1.00 89.19 185 GLU A N 1
ATOM 1467 C CA . GLU A 1 185 ? -9.735 -10.651 11.983 1.00 89.19 185 GLU A CA 1
ATOM 1468 C C . GLU A 1 185 ? -10.046 -12.142 11.810 1.00 89.19 185 GLU A C 1
ATOM 1470 O O . GLU A 1 185 ? -9.238 -12.993 12.172 1.00 89.19 185 GLU A O 1
ATOM 1475 N N . ASP A 1 186 ? -11.180 -12.464 11.188 1.00 90.06 186 ASP A N 1
ATOM 1476 C CA . ASP A 1 186 ? -11.583 -13.826 10.825 1.00 90.06 186 ASP A CA 1
ATOM 1477 C C . ASP A 1 186 ? -10.828 -14.372 9.596 1.00 90.06 186 ASP A C 1
ATOM 1479 O O . ASP A 1 186 ? -11.203 -15.410 9.051 1.00 90.06 186 ASP A O 1
ATOM 1483 N N . GLN A 1 187 ? -9.776 -13.673 9.148 1.00 89.50 187 GLN A N 1
ATOM 1484 C CA . GLN A 1 187 ? -9.005 -13.951 7.933 1.00 89.50 187 GLN A CA 1
ATOM 1485 C C . GLN A 1 187 ? -9.855 -13.926 6.654 1.00 89.50 187 GLN A C 1
ATOM 1487 O O . GLN A 1 187 ? -9.419 -14.382 5.592 1.00 89.50 187 GLN A O 1
ATOM 1492 N N . LYS A 1 188 ? -11.063 -13.348 6.712 1.00 91.88 188 LYS A N 1
ATOM 1493 C CA . LYS A 1 188 ? -11.846 -13.070 5.516 1.00 91.88 188 LYS A CA 1
ATOM 1494 C C . LYS A 1 188 ? -11.172 -11.953 4.724 1.00 91.88 188 LYS A C 1
ATOM 1496 O O . LYS A 1 188 ? -10.825 -10.903 5.267 1.00 91.88 188 LYS A O 1
ATOM 1501 N N . ILE A 1 189 ? -11.023 -12.189 3.424 1.00 93.50 189 ILE A N 1
ATOM 1502 C CA . ILE A 1 189 ? -10.455 -11.232 2.477 1.00 93.50 189 ILE A CA 1
ATOM 1503 C C . ILE A 1 189 ? -11.603 -10.628 1.672 1.00 93.50 189 ILE A C 1
ATOM 1505 O O . ILE A 1 189 ? -12.256 -11.332 0.896 1.00 93.50 189 ILE A O 1
ATOM 1509 N N . ASP A 1 190 ? -11.837 -9.333 1.860 1.00 94.56 190 ASP A N 1
ATOM 1510 C CA . ASP A 1 190 ? -12.758 -8.551 1.043 1.00 94.56 190 ASP A CA 1
ATOM 1511 C C . ASP A 1 190 ? -11.962 -7.799 -0.028 1.00 94.56 190 ASP A C 1
ATOM 1513 O O . ASP A 1 190 ? -11.015 -7.064 0.268 1.00 94.56 190 ASP A O 1
ATOM 1517 N N . PHE A 1 191 ? -12.353 -7.984 -1.284 1.00 94.50 191 PHE A N 1
ATOM 1518 C CA . PHE A 1 191 ? -11.730 -7.336 -2.431 1.00 94.50 191 PHE A CA 1
ATOM 1519 C C . PHE A 1 191 ? -12.537 -6.094 -2.808 1.00 94.50 191 PHE A C 1
ATOM 1521 O O . PHE A 1 191 ? -13.766 -6.144 -2.827 1.00 94.50 191 PHE A O 1
ATOM 1528 N N . PHE A 1 192 ? -11.860 -4.978 -3.089 1.00 93.50 192 PHE A N 1
ATOM 1529 C CA . PHE A 1 192 ? -12.536 -3.764 -3.556 1.00 93.50 192 PHE A CA 1
ATOM 1530 C C . PHE A 1 192 ? -13.077 -3.918 -4.986 1.00 93.50 192 PHE A C 1
ATOM 1532 O O . PHE A 1 192 ? -14.153 -3.415 -5.296 1.00 93.50 192 PHE A O 1
ATOM 1539 N N . GLU A 1 193 ? -12.338 -4.620 -5.842 1.00 89.50 193 GLU A N 1
ATOM 1540 C CA . GLU A 1 193 ? -12.725 -4.949 -7.215 1.00 89.50 193 GLU A CA 1
ATOM 1541 C C . GLU A 1 193 ? -12.701 -6.463 -7.423 1.00 89.50 193 GLU A C 1
ATOM 1543 O O . GLU A 1 193 ? -11.983 -7.187 -6.729 1.00 89.50 193 GLU A O 1
ATOM 1548 N N . ASP A 1 194 ? -13.465 -6.929 -8.409 1.00 83.88 194 ASP A N 1
ATOM 1549 C CA . ASP A 1 194 ? -13.407 -8.316 -8.851 1.00 83.88 194 ASP A CA 1
ATOM 1550 C C . ASP A 1 194 ? -12.098 -8.563 -9.608 1.00 83.88 194 ASP A C 1
ATOM 1552 O O . ASP A 1 194 ? -11.799 -7.918 -10.615 1.00 83.88 194 ASP A O 1
ATOM 1556 N N . PHE A 1 195 ? -11.326 -9.524 -9.114 1.00 84.69 195 PHE A N 1
ATOM 1557 C CA . PHE A 1 195 ? -10.164 -10.073 -9.803 1.00 84.69 195 PHE A CA 1
ATOM 1558 C C . PHE A 1 195 ? -10.591 -11.294 -10.618 1.00 84.69 195 PHE A C 1
ATOM 1560 O O . PHE A 1 195 ? -11.589 -11.945 -10.298 1.00 84.69 195 PHE A O 1
ATOM 1567 N N . ASP A 1 196 ? -9.818 -11.650 -11.643 1.00 87.00 196 ASP A N 1
ATOM 1568 C CA . ASP A 1 196 ? -9.955 -12.978 -12.231 1.00 87.00 196 ASP A CA 1
ATOM 1569 C C . ASP A 1 196 ? -9.673 -14.066 -11.174 1.00 87.00 196 ASP A C 1
ATOM 1571 O O . ASP A 1 196 ? -9.001 -13.839 -10.162 1.00 87.00 196 ASP A O 1
ATOM 1575 N N . ASN A 1 197 ? -10.228 -15.260 -11.391 1.00 87.38 197 ASN A N 1
ATOM 1576 C CA . ASN A 1 197 ? -10.170 -16.339 -10.404 1.00 87.38 197 ASN A CA 1
ATOM 1577 C C . ASN A 1 197 ? -8.733 -16.775 -10.075 1.00 87.38 197 ASN A C 1
ATOM 1579 O O . ASN A 1 197 ? -8.474 -17.195 -8.942 1.00 87.38 197 ASN A O 1
ATOM 1583 N N . ASP A 1 198 ? -7.814 -16.686 -11.036 1.00 90.75 198 ASP A N 1
ATOM 1584 C CA . ASP A 1 198 ? -6.432 -17.134 -10.869 1.00 90.75 198 ASP A CA 1
ATOM 1585 C C . ASP A 1 198 ? -5.667 -16.137 -9.992 1.00 90.75 198 ASP A C 1
ATOM 1587 O O . ASP A 1 198 ? -5.068 -16.517 -8.981 1.00 90.75 198 ASP A O 1
ATOM 1591 N N . LEU A 1 199 ? -5.787 -14.845 -10.293 1.00 90.62 199 LEU A N 1
ATOM 1592 C CA . LEU A 1 199 ? -5.197 -13.757 -9.527 1.00 90.62 199 LEU A CA 1
ATOM 1593 C C . LEU A 1 199 ? -5.786 -13.685 -8.117 1.00 90.62 199 LEU A C 1
ATOM 1595 O O . LEU A 1 199 ? -5.046 -13.547 -7.143 1.00 90.62 199 LEU A O 1
ATOM 1599 N N . GLN A 1 200 ? -7.100 -13.867 -7.968 1.00 91.94 200 GLN A N 1
ATOM 1600 C CA . GLN A 1 200 ? -7.733 -13.916 -6.651 1.00 91.94 200 GLN A CA 1
ATOM 1601 C C . GLN A 1 200 ? -7.218 -15.095 -5.813 1.00 91.94 200 GLN A C 1
ATOM 1603 O O . GLN A 1 200 ? -7.007 -14.953 -4.605 1.00 91.94 200 GLN A O 1
ATOM 1608 N N . SER A 1 201 ? -7.013 -16.258 -6.436 1.00 91.81 201 SER A N 1
ATOM 1609 C CA . SER A 1 201 ? -6.468 -17.444 -5.768 1.00 91.81 201 SER A CA 1
ATOM 1610 C C . SER A 1 201 ? -5.023 -17.223 -5.329 1.00 91.81 201 SER A C 1
ATOM 1612 O O . SER A 1 201 ? -4.667 -17.564 -4.200 1.00 91.81 201 SER A O 1
ATOM 1614 N N . GLU A 1 202 ? -4.213 -16.587 -6.172 1.00 93.25 202 GLU A N 1
ATOM 1615 C CA . GLU A 1 202 ? -2.826 -16.250 -5.858 1.00 93.25 202 GLU A CA 1
ATOM 1616 C C . GLU A 1 202 ? -2.726 -15.211 -4.729 1.00 93.25 202 GLU A C 1
ATOM 1618 O O . GLU A 1 202 ? -1.949 -15.395 -3.790 1.00 93.25 202 GLU A O 1
ATOM 1623 N N . ILE A 1 203 ? -3.566 -14.167 -4.747 1.00 92.56 203 ILE A N 1
ATOM 1624 C CA . ILE A 1 203 ? -3.648 -13.173 -3.664 1.00 92.56 203 ILE A CA 1
ATOM 1625 C C . ILE A 1 203 ? -3.995 -13.859 -2.339 1.00 92.56 203 ILE A C 1
ATOM 1627 O O . ILE A 1 203 ? -3.322 -13.636 -1.332 1.00 92.56 203 ILE A O 1
ATOM 1631 N N . LYS A 1 204 ? -5.020 -14.724 -2.335 1.00 92.50 204 LYS A N 1
ATOM 1632 C CA . LYS A 1 204 ? -5.421 -15.486 -1.141 1.00 92.50 204 LYS A CA 1
ATOM 1633 C C . LYS A 1 204 ? -4.278 -16.354 -0.634 1.00 92.50 204 LYS A C 1
ATOM 1635 O O . LYS A 1 204 ? -4.015 -16.342 0.562 1.00 92.50 204 LYS A O 1
ATOM 1640 N N . ARG A 1 205 ? -3.582 -17.066 -1.523 1.00 92.06 205 ARG A N 1
ATOM 1641 C CA . ARG A 1 205 ? -2.435 -17.910 -1.169 1.00 92.06 205 ARG A CA 1
ATOM 1642 C C . ARG A 1 205 ? -1.337 -17.097 -0.479 1.00 92.06 205 ARG A C 1
ATOM 1644 O O . ARG A 1 205 ? -0.922 -17.445 0.618 1.00 92.06 205 ARG A O 1
ATOM 1651 N N . ILE A 1 206 ? -0.927 -15.983 -1.087 1.00 91.31 206 ILE A N 1
ATOM 1652 C CA . ILE A 1 206 ? 0.107 -15.090 -0.544 1.00 91.31 206 ILE A CA 1
ATOM 1653 C C . ILE A 1 206 ? -0.292 -14.528 0.826 1.00 91.31 206 ILE A C 1
ATOM 1655 O O . ILE A 1 206 ? 0.540 -14.466 1.727 1.00 91.31 206 ILE A O 1
ATOM 1659 N N . ILE A 1 207 ? -1.548 -14.101 0.980 1.00 89.69 207 ILE A N 1
ATOM 1660 C CA . ILE A 1 207 ? -2.050 -13.493 2.217 1.00 89.69 207 ILE A CA 1
ATOM 1661 C C . ILE A 1 207 ? -2.174 -14.522 3.346 1.00 89.69 207 ILE A C 1
ATOM 1663 O O . ILE A 1 207 ? -1.721 -14.260 4.462 1.00 89.69 207 ILE A O 1
ATOM 1667 N N . LEU A 1 208 ? -2.776 -15.682 3.069 1.00 84.75 208 LEU A N 1
ATOM 1668 C CA . LEU A 1 208 ? -3.037 -16.712 4.079 1.00 84.75 208 LEU A CA 1
ATOM 1669 C C . LEU A 1 208 ? -1.739 -17.269 4.673 1.00 84.75 208 LEU A C 1
ATOM 1671 O O . LEU A 1 208 ? -1.680 -17.516 5.875 1.00 84.75 208 LEU A O 1
ATOM 1675 N N . ASP A 1 209 ? -0.676 -17.373 3.871 1.00 83.19 209 ASP A N 1
ATOM 1676 C CA . ASP A 1 209 ? 0.647 -17.810 4.335 1.00 83.19 209 ASP A CA 1
ATOM 1677 C C . ASP A 1 209 ? 1.289 -16.835 5.347 1.00 83.19 209 ASP A C 1
ATOM 1679 O O . ASP A 1 209 ? 2.258 -17.185 6.025 1.00 83.19 209 ASP A O 1
ATOM 1683 N N . LYS A 1 210 ? 0.779 -15.600 5.453 1.00 83.38 210 LYS A N 1
ATOM 1684 C CA . LYS A 1 210 ? 1.372 -14.519 6.254 1.00 83.38 210 LYS A CA 1
ATOM 1685 C C . LYS A 1 210 ? 0.619 -14.204 7.546 1.00 83.38 210 LYS A C 1
ATOM 1687 O O . LYS A 1 210 ? 1.180 -13.505 8.386 1.00 83.38 210 LYS A O 1
ATOM 1692 N N . ASN A 1 211 ? -0.606 -14.713 7.723 1.00 85.19 211 ASN A N 1
ATOM 1693 C CA . ASN A 1 211 ? -1.475 -14.421 8.875 1.00 85.19 211 ASN A CA 1
ATOM 1694 C C . ASN A 1 211 ? -1.546 -12.914 9.199 1.00 85.19 211 ASN A C 1
ATOM 1696 O O . ASN A 1 211 ? -1.340 -12.476 10.333 1.00 85.19 211 ASN A O 1
ATOM 1700 N N . VAL A 1 212 ? -1.759 -12.115 8.156 1.00 90.25 212 VAL A N 1
ATOM 1701 C CA . VAL A 1 212 ? -1.819 -10.654 8.235 1.00 90.25 212 VAL A CA 1
ATOM 1702 C C . VAL A 1 212 ? -3.261 -10.180 8.412 1.00 90.25 212 VAL A C 1
ATOM 1704 O O . VAL A 1 212 ? -4.214 -10.875 8.072 1.00 90.25 212 VAL A O 1
ATOM 1707 N N . LEU A 1 213 ? -3.417 -8.977 8.946 1.00 92.06 213 LEU A N 1
ATOM 1708 C CA . LEU A 1 213 ? -4.667 -8.237 9.073 1.00 92.06 213 LEU A CA 1
ATOM 1709 C C . LEU A 1 213 ? -4.447 -6.767 8.702 1.00 92.06 213 LEU A C 1
ATOM 1711 O O . LEU A 1 213 ? -3.349 -6.224 8.872 1.00 92.06 213 LEU A O 1
ATOM 1715 N N . GLY A 1 214 ? -5.501 -6.117 8.214 1.00 94.62 214 GLY A N 1
ATOM 1716 C CA . GLY A 1 214 ? -5.480 -4.703 7.849 1.00 94.62 214 GLY A CA 1
ATOM 1717 C C . GLY A 1 214 ? -5.839 -4.448 6.390 1.00 94.62 214 GLY A C 1
ATOM 1718 O O . GLY A 1 214 ? -6.453 -5.281 5.723 1.00 94.62 214 GLY A O 1
ATOM 1719 N N . PHE A 1 215 ? -5.482 -3.262 5.904 1.00 96.00 215 PHE A N 1
ATOM 1720 C CA . PHE A 1 215 ? -5.854 -2.789 4.575 1.00 96.00 215 PHE A CA 1
ATOM 1721 C C . PHE A 1 215 ? -4.630 -2.639 3.669 1.00 96.00 215 PHE A C 1
ATOM 1723 O O . PHE A 1 215 ? -3.655 -1.969 4.019 1.00 96.00 215 PHE A O 1
ATOM 1730 N N . TYR A 1 216 ? -4.688 -3.267 2.498 1.00 95.56 216 TYR A N 1
ATOM 1731 C CA . TYR A 1 216 ? -3.552 -3.429 1.599 1.00 95.56 216 TYR A CA 1
ATOM 1732 C C . TYR A 1 216 ? -3.882 -2.943 0.195 1.00 95.56 216 TYR A C 1
ATOM 1734 O O . TYR A 1 216 ? -5.011 -3.057 -0.281 1.00 95.56 216 TYR A O 1
ATOM 1742 N N . VAL A 1 217 ? -2.857 -2.433 -0.478 1.00 95.00 217 VAL A N 1
ATOM 1743 C CA . VAL A 1 217 ? -2.872 -2.167 -1.911 1.00 95.00 217 VAL A CA 1
ATOM 1744 C C . VAL A 1 217 ? -2.141 -3.287 -2.643 1.00 95.0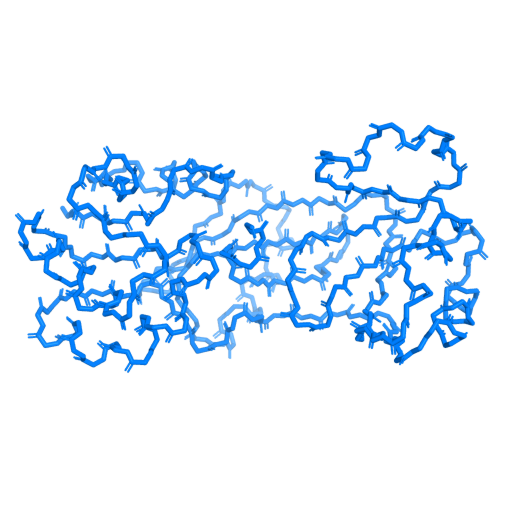0 217 VAL A C 1
ATOM 1746 O O . VAL A 1 217 ? -1.139 -3.820 -2.156 1.00 95.00 217 VAL A O 1
ATOM 1749 N N . ILE A 1 218 ? -2.636 -3.615 -3.827 1.00 95.44 218 ILE A N 1
ATOM 1750 C CA . ILE A 1 218 ? -2.059 -4.588 -4.743 1.00 95.44 218 ILE A CA 1
ATOM 1751 C C . ILE A 1 218 ? -1.698 -3.846 -6.025 1.00 95.44 218 ILE A C 1
ATOM 1753 O O . ILE A 1 218 ? -2.584 -3.316 -6.698 1.00 95.44 218 ILE A O 1
ATOM 1757 N N . ASP A 1 219 ? -0.408 -3.821 -6.352 1.00 95.06 219 ASP A N 1
ATOM 1758 C CA . ASP A 1 219 ? 0.092 -3.425 -7.666 1.00 95.06 219 ASP A CA 1
ATOM 1759 C C . ASP A 1 219 ? 0.252 -4.708 -8.503 1.00 95.06 219 ASP A C 1
ATOM 1761 O O . ASP A 1 219 ? 0.979 -5.628 -8.106 1.00 95.06 219 ASP A O 1
ATOM 1765 N N . TYR A 1 220 ? -0.430 -4.795 -9.643 1.00 94.75 220 TYR A N 1
ATOM 1766 C CA . TYR A 1 220 ? -0.457 -5.994 -10.489 1.00 94.75 220 TYR A CA 1
ATOM 1767 C C . TYR A 1 220 ? -0.507 -5.634 -11.975 1.00 94.75 220 TYR A C 1
ATOM 1769 O O . TYR A 1 220 ? -0.931 -4.541 -12.340 1.00 94.75 220 TYR A O 1
ATOM 1777 N N . ASP A 1 221 ? -0.073 -6.551 -12.833 1.00 92.12 221 ASP A N 1
ATOM 1778 C CA . ASP A 1 221 ? -0.454 -6.559 -14.247 1.00 92.12 221 ASP A CA 1
ATOM 1779 C C . ASP A 1 221 ? -1.407 -7.737 -14.514 1.00 92.12 221 ASP A C 1
ATOM 1781 O O . ASP A 1 221 ? -1.730 -8.495 -13.601 1.00 92.12 221 ASP A O 1
ATOM 1785 N N . GLU A 1 222 ? -1.894 -7.888 -15.745 1.00 84.19 222 GLU A N 1
ATOM 1786 C CA . GLU A 1 222 ? -2.894 -8.912 -16.093 1.00 84.19 222 GLU A CA 1
ATOM 1787 C C . GLU A 1 222 ? -2.488 -10.359 -15.776 1.00 84.19 222 GLU A C 1
ATOM 1789 O O . GLU A 1 222 ? -3.358 -11.219 -15.719 1.00 84.19 222 GLU A O 1
ATOM 1794 N N . GLU A 1 223 ? -1.202 -10.649 -15.579 1.00 81.12 223 GLU A N 1
ATOM 1795 C CA . GLU A 1 223 ? -0.722 -12.016 -15.366 1.00 81.12 223 GLU A CA 1
ATOM 1796 C C . GLU A 1 223 ? -0.047 -12.227 -14.014 1.00 81.12 223 GLU A C 1
ATOM 1798 O O . GLU A 1 223 ? 0.159 -13.372 -13.603 1.00 81.12 223 GLU A O 1
ATOM 1803 N N . LYS A 1 224 ? 0.356 -11.155 -13.326 1.00 90.88 224 LYS A N 1
ATOM 1804 C CA . LYS A 1 224 ? 1.109 -11.283 -12.082 1.00 90.88 224 LYS A CA 1
ATOM 1805 C C . LYS A 1 224 ? 0.899 -10.138 -11.110 1.00 90.88 224 LYS A C 1
ATOM 1807 O O . LYS A 1 224 ? 0.815 -8.958 -11.446 1.00 90.88 224 LYS A O 1
ATOM 1812 N N . ILE A 1 225 ? 0.978 -10.517 -9.845 1.00 95.19 225 ILE A N 1
ATOM 1813 C CA . ILE A 1 225 ? 1.132 -9.593 -8.732 1.00 95.19 225 ILE A CA 1
ATOM 1814 C C . ILE A 1 225 ? 2.579 -9.099 -8.731 1.00 95.19 225 ILE A C 1
ATOM 1816 O O . ILE A 1 225 ? 3.523 -9.893 -8.763 1.00 95.19 225 ILE A O 1
ATOM 1820 N N . LEU A 1 226 ? 2.762 -7.783 -8.683 1.00 95.62 226 LEU A N 1
ATOM 1821 C CA . LEU A 1 226 ? 4.080 -7.154 -8.599 1.00 95.62 226 LEU A CA 1
ATOM 1822 C C . LEU A 1 226 ? 4.450 -6.893 -7.141 1.00 95.62 226 LEU A C 1
ATOM 1824 O O . LEU A 1 226 ? 5.572 -7.173 -6.711 1.00 95.62 226 LEU A O 1
ATOM 1828 N N . ARG A 1 227 ? 3.492 -6.361 -6.376 1.00 95.25 227 ARG A N 1
ATOM 1829 C CA . ARG A 1 227 ? 3.699 -5.944 -4.991 1.00 95.25 227 ARG A CA 1
ATOM 1830 C C . ARG A 1 227 ? 2.379 -5.912 -4.230 1.00 95.25 227 ARG A C 1
ATOM 1832 O O . ARG A 1 227 ? 1.372 -5.447 -4.756 1.00 95.25 227 ARG A O 1
ATOM 1839 N N . ILE A 1 228 ? 2.407 -6.347 -2.975 1.00 95.31 228 ILE A N 1
ATOM 1840 C CA . ILE A 1 228 ? 1.319 -6.141 -2.019 1.00 95.31 228 ILE A CA 1
ATOM 1841 C C . ILE A 1 228 ? 1.896 -5.509 -0.760 1.00 95.31 228 ILE A C 1
ATOM 1843 O O . ILE A 1 228 ? 2.865 -6.009 -0.179 1.00 95.31 228 ILE A O 1
ATOM 1847 N N . LYS A 1 229 ? 1.296 -4.403 -0.334 1.00 94.50 229 LYS A N 1
ATOM 1848 C CA . LYS A 1 229 ? 1.782 -3.601 0.789 1.00 94.50 229 LYS A CA 1
ATOM 1849 C C . LYS A 1 229 ? 0.639 -2.898 1.503 1.00 94.50 229 LYS A C 1
ATOM 1851 O O . LYS A 1 229 ? -0.444 -2.750 0.942 1.00 94.50 229 LYS A O 1
ATOM 1856 N N . ASN A 1 230 ? 0.874 -2.466 2.733 1.00 94.56 230 ASN A N 1
ATOM 1857 C CA . ASN A 1 230 ? -0.085 -1.707 3.512 1.00 94.56 230 ASN A CA 1
ATOM 1858 C C . ASN A 1 230 ? -0.504 -0.458 2.725 1.00 94.56 230 ASN A C 1
ATOM 1860 O O . ASN A 1 230 ? 0.333 0.232 2.136 1.00 94.56 230 ASN A O 1
ATOM 1864 N N . ALA A 1 231 ? -1.802 -0.174 2.689 1.00 94.56 231 ALA A N 1
ATOM 1865 C CA . ALA A 1 231 ? -2.334 0.925 1.899 1.00 94.56 231 ALA A CA 1
ATOM 1866 C C . ALA A 1 231 ? -1.756 2.289 2.322 1.00 94.56 231 ALA A C 1
ATOM 1868 O O . ALA A 1 231 ? -1.538 3.131 1.454 1.00 94.56 231 ALA A O 1
ATOM 1869 N N . ALA A 1 232 ? -1.407 2.471 3.602 1.00 92.62 232 ALA A N 1
ATOM 1870 C CA . ALA A 1 232 ? -0.773 3.686 4.114 1.00 92.62 232 ALA A CA 1
ATOM 1871 C C . ALA A 1 232 ? 0.625 3.949 3.521 1.00 92.62 232 ALA A C 1
ATOM 1873 O O . ALA A 1 232 ? 1.056 5.094 3.479 1.00 92.62 232 ALA A O 1
ATOM 1874 N N . LEU A 1 233 ? 1.322 2.929 2.996 1.00 89.81 233 LEU A N 1
ATOM 1875 C CA . LEU A 1 233 ? 2.581 3.113 2.251 1.00 89.81 233 LEU A CA 1
ATOM 1876 C C . LEU A 1 233 ? 2.374 3.684 0.841 1.00 89.81 233 LEU A C 1
ATOM 1878 O O . LEU A 1 233 ? 3.337 3.879 0.097 1.00 89.81 233 LEU A O 1
ATOM 1882 N N . SER A 1 234 ? 1.131 3.838 0.393 1.00 84.31 234 SER A N 1
ATOM 1883 C CA . SER A 1 234 ? 0.805 4.411 -0.922 1.00 84.31 234 SER A CA 1
ATOM 1884 C C . SER A 1 234 ? 0.389 5.871 -0.853 1.00 84.31 234 SER A C 1
ATOM 1886 O O . SER A 1 234 ? 0.149 6.462 -1.908 1.00 84.31 234 SER A O 1
ATOM 1888 N N . CYS A 1 235 ? 0.266 6.380 0.368 1.00 72.00 235 CYS A N 1
ATOM 1889 C CA . CYS A 1 235 ? -0.185 7.712 0.716 1.00 72.00 235 CYS A CA 1
ATOM 1890 C C . CYS A 1 235 ? 0.989 8.693 0.753 1.00 72.00 235 CYS A C 1
ATOM 1892 O O . CYS A 1 235 ? 2.112 8.256 1.098 1.00 72.00 235 CYS A O 1
#

Mean predicted aligned error: 5.02 Å

Solvent-accessible surface area (backbone atoms only — not comparable to full-atom values): 13188 Å² total; per-residue (Å²): 112,31,34,35,32,49,32,69,88,40,72,61,37,57,54,50,48,60,79,42,62,94,44,50,77,41,51,34,67,80,39,89,81,44,68,56,86,84,45,94,54,41,48,61,44,49,48,51,49,29,61,79,65,59,38,39,35,36,38,63,42,44,53,76,46,48,64,48,42,64,75,40,43,70,65,35,51,76,71,68,27,44,68,40,62,46,93,63,55,62,75,42,77,57,60,74,43,76,20,75,38,57,70,48,38,57,52,50,49,47,74,67,40,49,90,85,35,47,41,28,40,30,44,66,88,54,48,47,67,64,27,34,59,39,74,85,60,80,72,82,83,51,67,89,52,83,59,57,59,42,18,70,76,50,47,60,70,74,49,67,49,97,80,51,68,47,35,26,31,32,73,52,85,84,57,84,46,75,51,42,39,38,30,39,93,87,66,48,74,46,62,75,61,91,64,58,74,67,58,47,50,49,50,50,51,60,46,65,79,62,77,55,38,23,52,30,32,37,39,25,35,98,88,47,76,42,34,30,30,37,36,14,38,57,92

Secondary structure (DSSP, 8-state):
-EEEES-SSSHHHHHHHHHTTTSEEEEGGGSTTSPPTT-TTHHHHHHHHHHHTT--EEE--SHHHHHHHHHTHHHHHTTT-EE---S-SEEEE--SEEESSHHHHHHHHHHTTTTTSEEEEEETT--S--EEE-TT---GGGTTS---EE-HHHHHHHH-SSSPPPEEEEEESS--EEEEEEE-TT--EEESSPPPHHHHHHHHHHHHTTT--EEEEEEE-SS-EEEEEEGGGG-

Nearest PDB structures (foldseek):
  2pn1-assembly1_A-2  TM=5.040E-01  e=1.901E-05  Exiguobacterium sibiricum 255-15
  4yra-assembly3_E  TM=5.557E-01  e=2.842E-02  Mus musculus
  3pbk-assembly1_A  TM=5.272E-01  e=5.766E-01  Escherichia coli O6
  3o1h-assembly1_B  TM=5.007E-01  e=1.970E+00  Vibrio parahaemolyticus
  3e2x-assembly1_A-2  TM=3.446E-01  e=7.156E+00  Haemophilus influenzae

Sequence (235 aa):
MKVLITSHQFEASGKLAYLLMDLEVVFGDLSVDFPKVESVSLAHEILKFSLDNCITHIYPTRFEDLAPLKKSQILFDEFDIKIMLSTDEVIFNNPSAEAESYSSLSSKILSLGYPNQNIALGNADGKGGLISIDDNIKNFSNIWNQIKSVSFIQIGKLFNQSNFENIQLYTFKTEIKKSFVLIREDQKIDFFEDFDNDLQSEIKRIILDKNVLGFYVIDYDEEKILRIKNAALSC

Foldseek 3Di:
DEEEEAAPPDPLSVLVCVVVVVHHYDYQVVDPQRDDLPDPLNLVSNLVVCVVVVHQEYAYQAPSCQPNCVVCVVVCVVVNHYYQFDPFQWLDADFPDKAPAPVSVLVVCVVCPPPVWKKWKAFPSRAADTETADQVPPDPVCPVPRHNYDHPVVCCVPQNDPDHGMIGMHTADDDWDKWKWFQDPVRDIDTSDDDPPVAVVVVSVSSVVPSHGHMWMWTAYNPDTRTIGRNNSHD